Protein AF-A0A3M1CY62-F1 (afdb_monomer)

pLDDT: mean 92.87, std 6.86, range [53.69, 98.06]

Mean predicted aligned error: 10.41 Å

Structure (mmCIF, N/CA/C/O backbone):
data_AF-A0A3M1CY62-F1
#
_entry.id   AF-A0A3M1CY62-F1
#
loop_
_atom_site.group_PDB
_atom_site.id
_atom_site.type_symbol
_atom_site.label_atom_id
_atom_site.label_alt_id
_atom_site.label_comp_id
_atom_site.label_asym_id
_atom_site.label_entity_id
_atom_site.label_seq_id
_atom_site.pdbx_PDB_ins_code
_atom_site.Cartn_x
_atom_site.Cartn_y
_atom_site.Cartn_z
_atom_site.occupancy
_atom_site.B_iso_or_equiv
_atom_site.auth_seq_id
_atom_site.auth_comp_id
_atom_site.auth_asym_id
_atom_site.auth_at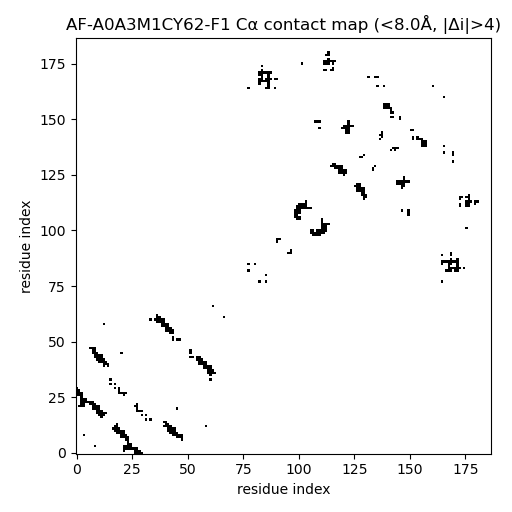om_id
_atom_site.pdbx_PDB_model_num
ATOM 1 N N . LEU A 1 1 ? -0.173 -2.022 -22.574 1.00 84.69 1 LEU A N 1
ATOM 2 C CA . LEU A 1 1 ? -1.225 -0.980 -22.605 1.00 84.69 1 LEU A CA 1
ATOM 3 C C . LEU A 1 1 ? -0.995 -0.059 -21.418 1.00 84.69 1 LEU A C 1
ATOM 5 O O . LEU A 1 1 ? -0.864 -0.569 -20.313 1.00 84.69 1 LEU A O 1
ATOM 9 N N . MET A 1 2 ? -0.883 1.246 -21.634 1.00 94.38 2 MET A N 1
ATOM 10 C CA . MET A 1 2 ? -0.577 2.235 -20.598 1.00 94.38 2 MET A CA 1
ATOM 11 C C . MET A 1 2 ? -1.533 3.426 -20.723 1.00 94.38 2 MET A C 1
ATOM 13 O O . MET A 1 2 ? -1.947 3.773 -21.825 1.00 94.38 2 MET A O 1
ATOM 17 N N . SER A 1 3 ? -1.895 4.026 -19.591 1.00 94.00 3 SER A N 1
ATOM 18 C CA . SER A 1 3 ? -2.668 5.272 -19.485 1.00 94.00 3 SER A CA 1
ATOM 19 C C . SER A 1 3 ? -2.276 5.957 -18.183 1.00 94.00 3 SER A C 1
ATOM 21 O O . SER A 1 3 ? -1.963 5.278 -17.203 1.00 94.00 3 SER A O 1
ATOM 23 N N . SER A 1 4 ? -2.330 7.285 -18.159 1.00 93.31 4 SER A N 1
ATOM 24 C CA . SER A 1 4 ? -2.163 8.048 -16.923 1.00 93.31 4 SER A CA 1
ATOM 25 C C . SER A 1 4 ? -3.513 8.293 -16.246 1.00 93.31 4 SER A C 1
ATOM 27 O O . SER A 1 4 ? -4.546 8.344 -16.919 1.00 93.31 4 SER A O 1
ATOM 29 N N . LYS A 1 5 ? -3.503 8.426 -14.916 1.00 92.50 5 LYS A N 1
ATOM 30 C CA . LYS A 1 5 ? -4.670 8.809 -14.104 1.00 92.50 5 LYS A CA 1
ATOM 31 C C . LYS A 1 5 ? -4.694 10.299 -13.756 1.00 92.50 5 LYS A C 1
ATOM 33 O O . LYS A 1 5 ? -5.716 10.771 -13.271 1.00 92.50 5 LYS A O 1
ATOM 38 N N . ASP A 1 6 ? -3.592 11.014 -13.968 1.00 93.56 6 ASP A N 1
ATOM 39 C CA . ASP A 1 6 ? -3.413 12.399 -13.533 1.00 93.56 6 ASP A CA 1
ATOM 40 C C . ASP A 1 6 ? -2.855 13.294 -14.655 1.00 93.56 6 ASP A C 1
ATOM 42 O O . ASP A 1 6 ? -3.624 13.885 -15.411 1.00 93.56 6 ASP A O 1
ATOM 46 N N . VAL A 1 7 ? -1.533 13.390 -14.783 1.00 96.50 7 VAL A N 1
ATOM 47 C CA . VAL A 1 7 ? -0.798 14.227 -15.740 1.00 96.50 7 VAL A CA 1
ATOM 48 C C . VAL A 1 7 ? -0.060 13.361 -16.757 1.00 96.50 7 VAL A C 1
ATOM 50 O O . VAL A 1 7 ? -0.134 12.135 -16.720 1.00 96.50 7 VAL A O 1
ATOM 53 N N . ILE A 1 8 ? 0.634 13.973 -17.710 1.00 97.25 8 ILE A N 1
ATOM 54 C CA . ILE A 1 8 ? 1.440 13.219 -18.672 1.00 97.25 8 ILE A CA 1
ATOM 55 C C . ILE A 1 8 ? 2.683 12.670 -17.956 1.00 97.25 8 ILE A C 1
ATOM 57 O O . ILE A 1 8 ? 3.360 13.390 -17.225 1.00 97.25 8 ILE A O 1
ATOM 61 N N . HIS A 1 9 ? 2.967 11.389 -18.182 1.00 98.00 9 HIS A N 1
ATOM 62 C CA . HIS A 1 9 ? 4.213 10.724 -17.795 1.00 98.00 9 HIS A CA 1
ATOM 63 C C . HIS A 1 9 ? 4.883 10.150 -19.041 1.00 98.00 9 HIS A C 1
ATOM 65 O O . HIS A 1 9 ? 4.309 10.168 -20.128 1.00 98.00 9 HIS A O 1
ATOM 71 N N . SER A 1 10 ? 6.072 9.572 -18.894 1.00 97.25 10 SER A N 1
ATOM 72 C CA . SER A 1 10 ? 6.692 8.819 -19.985 1.00 97.25 10 SER A CA 1
ATOM 73 C C . SER A 1 10 ? 7.397 7.576 -19.472 1.00 97.25 10 SER A C 1
ATOM 75 O O . SER A 1 10 ? 8.243 7.674 -18.589 1.00 97.25 10 SER A O 1
ATOM 77 N N . PHE A 1 11 ? 7.039 6.414 -20.016 1.00 97.19 11 PHE A N 1
ATOM 78 C CA . PHE A 1 11 ? 7.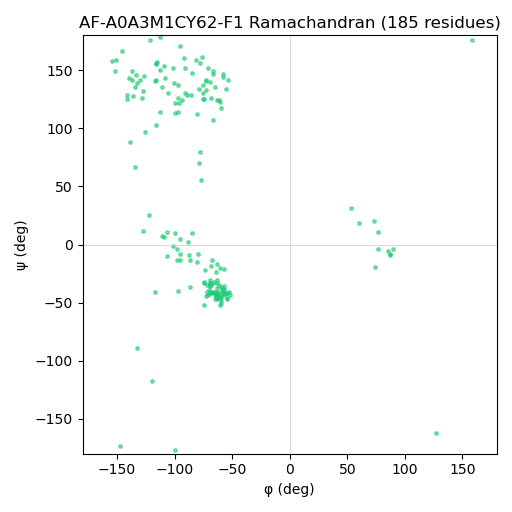652 5.132 -19.693 1.00 97.19 11 PHE A CA 1
ATOM 79 C C . PHE A 1 11 ? 8.954 5.007 -20.479 1.00 97.19 11 PHE A C 1
ATOM 81 O O . PHE A 1 11 ? 8.917 4.891 -21.705 1.00 97.19 11 PHE A O 1
ATOM 88 N N . TYR A 1 12 ? 10.098 5.026 -19.794 1.00 98.06 12 TYR A N 1
ATOM 89 C CA . TYR A 1 12 ? 11.406 4.925 -20.438 1.00 98.06 12 TYR A CA 1
ATOM 90 C C . TYR A 1 12 ? 12.278 3.843 -19.809 1.00 98.06 12 TYR A C 1
ATOM 92 O O . TYR A 1 12 ? 12.537 3.868 -18.605 1.00 98.06 12 TYR A O 1
ATOM 100 N N . VAL A 1 13 ? 12.784 2.930 -20.640 1.00 97.81 13 VAL A N 1
ATOM 101 C CA . VAL A 1 13 ? 13.765 1.912 -20.239 1.00 97.81 13 VAL A CA 1
ATOM 102 C C . VAL A 1 13 ? 14.977 2.010 -21.173 1.00 97.81 13 VAL A C 1
ATOM 104 O O . VAL A 1 13 ? 14.951 1.443 -22.271 1.00 97.81 13 VAL A O 1
ATOM 107 N N . PRO A 1 14 ? 16.055 2.722 -20.776 1.00 97.00 14 PRO A N 1
ATOM 108 C CA . PRO A 1 14 ? 17.184 3.026 -21.660 1.00 97.00 14 PRO A CA 1
ATOM 109 C C . PRO A 1 14 ? 17.824 1.784 -22.282 1.00 97.00 14 PRO A C 1
ATOM 111 O O . PRO A 1 14 ? 18.133 1.767 -23.472 1.00 97.00 14 PRO A O 1
ATOM 114 N N . ASN A 1 15 ? 17.981 0.721 -21.488 1.00 96.88 15 ASN A N 1
ATOM 115 C CA . ASN A 1 15 ? 18.611 -0.527 -21.919 1.00 96.88 15 ASN A CA 1
ATOM 116 C C . ASN A 1 15 ? 17.833 -1.245 -23.029 1.00 96.88 15 ASN A C 1
ATOM 118 O O . ASN A 1 15 ? 18.435 -1.996 -23.791 1.00 96.88 15 ASN A O 1
ATOM 122 N N . PHE A 1 16 ? 16.528 -0.995 -23.146 1.00 96.75 16 PHE A N 1
ATOM 123 C CA . PHE A 1 16 ? 15.691 -1.537 -24.219 1.00 96.75 16 PHE A CA 1
ATOM 124 C C . PHE A 1 16 ? 15.421 -0.515 -25.326 1.00 96.75 16 PHE A C 1
ATOM 126 O O . PHE A 1 16 ? 14.774 -0.852 -26.310 1.00 96.75 16 PHE A O 1
ATOM 133 N N . ARG A 1 17 ? 15.934 0.719 -25.188 1.00 95.44 17 ARG A N 1
ATOM 134 C CA . ARG A 1 17 ? 15.738 1.835 -26.129 1.00 95.44 17 ARG A CA 1
ATOM 135 C C . ARG A 1 17 ? 14.266 2.125 -26.433 1.00 95.44 17 ARG A C 1
ATOM 137 O O . ARG A 1 17 ? 13.936 2.591 -27.518 1.00 95.44 17 ARG A O 1
ATOM 144 N N . ILE A 1 18 ? 13.401 1.880 -25.455 1.00 96.19 18 ILE A N 1
ATOM 145 C CA . ILE A 1 18 ? 11.970 2.160 -25.549 1.00 96.19 18 ILE A CA 1
ATOM 146 C C . ILE A 1 18 ? 11.626 3.378 -24.713 1.00 96.19 18 ILE A C 1
ATOM 148 O O . ILE A 1 18 ? 11.994 3.444 -23.539 1.00 96.19 18 ILE A O 1
ATOM 152 N N . LYS A 1 19 ? 10.900 4.313 -25.324 1.00 96.75 19 LYS A N 1
ATOM 153 C CA . LYS A 1 19 ? 10.264 5.453 -24.669 1.00 96.75 19 LYS A CA 1
ATOM 154 C C . LYS A 1 19 ? 8.858 5.598 -25.237 1.00 96.75 19 LYS A C 1
ATOM 156 O O . LYS A 1 19 ? 8.716 5.706 -26.449 1.00 96.75 19 LYS A O 1
ATOM 161 N N . MET A 1 20 ? 7.853 5.655 -24.373 1.00 97.62 20 MET A N 1
ATOM 162 C CA . MET A 1 20 ? 6.476 5.915 -24.782 1.00 97.62 20 MET A CA 1
ATOM 163 C C . MET A 1 20 ? 5.788 6.814 -23.766 1.00 97.62 20 MET A C 1
ATOM 165 O O . MET A 1 20 ? 5.774 6.516 -22.569 1.00 97.62 20 MET A O 1
ATOM 169 N N . ASP A 1 21 ? 5.185 7.894 -24.248 1.00 97.62 21 ASP A N 1
ATOM 170 C CA . ASP A 1 21 ? 4.455 8.812 -23.386 1.00 97.62 21 ASP A CA 1
ATOM 171 C C . ASP A 1 21 ? 3.139 8.172 -22.928 1.00 97.62 21 ASP A C 1
ATOM 173 O O . ASP A 1 21 ? 2.460 7.439 -23.656 1.00 97.62 21 ASP A O 1
ATOM 177 N N . VAL A 1 22 ? 2.793 8.418 -21.671 1.00 97.06 22 VAL A N 1
ATOM 178 C CA . VAL A 1 22 ? 1.640 7.845 -20.984 1.00 97.06 22 VAL A CA 1
ATOM 179 C C . VAL A 1 22 ? 0.705 8.997 -20.652 1.00 97.06 22 VAL A C 1
ATOM 181 O O . VAL A 1 22 ? 0.955 9.785 -19.740 1.00 97.06 22 VAL A O 1
ATOM 184 N N . LEU A 1 23 ? -0.360 9.125 -21.443 1.00 95.50 23 LEU A N 1
ATOM 185 C CA . LEU A 1 23 ? -1.244 10.287 -21.421 1.00 95.50 23 LEU A CA 1
ATOM 186 C C . LEU A 1 23 ? -2.542 9.999 -20.647 1.00 95.50 23 LEU A C 1
ATOM 188 O O . LEU A 1 23 ? -3.000 8.853 -20.622 1.00 95.50 23 LEU A O 1
ATOM 192 N N . PRO A 1 24 ? -3.178 11.021 -20.052 1.00 95.06 24 PRO A N 1
ATOM 193 C CA . PRO A 1 24 ? -4.543 10.905 -19.544 1.00 95.06 24 PRO A CA 1
ATOM 194 C C . PRO A 1 24 ? -5.565 10.704 -20.676 1.00 95.06 24 PRO A C 1
ATOM 196 O O . PRO A 1 24 ? -5.401 11.228 -21.780 1.00 95.06 24 PRO A O 1
ATOM 199 N N . ASN A 1 25 ? -6.658 9.989 -20.388 1.00 91.44 25 ASN A N 1
ATOM 200 C CA . ASN A 1 25 ? -7.820 9.807 -21.279 1.00 91.44 25 ASN A CA 1
ATOM 201 C C . ASN A 1 25 ? -7.533 9.148 -22.639 1.00 91.44 25 ASN A C 1
ATOM 203 O O . ASN A 1 25 ? -8.328 9.267 -23.572 1.00 91.44 25 ASN A O 1
ATOM 207 N N . ARG A 1 26 ? -6.403 8.455 -22.781 1.00 90.94 26 ARG A N 1
ATOM 208 C CA . ARG A 1 26 ? -6.099 7.636 -23.957 1.00 90.94 26 ARG A CA 1
ATOM 209 C C . ARG A 1 26 ? -5.121 6.536 -23.605 1.00 90.94 26 ARG A C 1
ATOM 211 O O . ARG A 1 26 ? -4.345 6.658 -22.663 1.00 90.94 26 ARG A O 1
ATOM 218 N N . TYR A 1 27 ? -5.131 5.494 -24.420 1.00 92.94 27 TYR A N 1
ATOM 219 C CA . TYR A 1 27 ? -4.195 4.397 -24.281 1.00 92.94 27 TYR A CA 1
ATOM 220 C C . TYR A 1 27 ? -3.008 4.558 -25.218 1.00 92.94 27 TYR A C 1
ATOM 222 O O . TYR A 1 27 ? -3.174 4.866 -26.398 1.00 92.94 27 TYR A O 1
ATOM 230 N N . THR A 1 28 ? -1.822 4.280 -24.692 1.00 93.38 28 THR A N 1
ATOM 231 C CA . THR A 1 28 ? -0.612 4.057 -25.480 1.00 93.38 28 THR A CA 1
ATOM 232 C C . THR A 1 28 ? -0.120 2.626 -25.293 1.00 93.38 28 THR A C 1
ATOM 234 O O . THR A 1 28 ? -0.430 1.932 -24.315 1.00 93.38 28 THR A O 1
ATOM 237 N N . THR A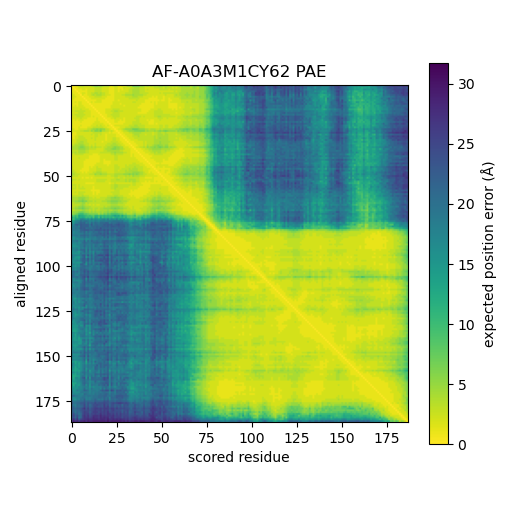 1 29 ? 0.611 2.132 -26.282 1.00 93.56 29 THR A N 1
ATOM 238 C CA . THR A 1 29 ? 1.177 0.784 -26.288 1.00 93.56 29 THR A CA 1
ATOM 239 C C . THR A 1 29 ? 2.597 0.859 -26.795 1.00 93.56 29 THR A C 1
ATOM 241 O O . THR A 1 29 ? 2.869 1.590 -27.738 1.00 93.56 29 THR A O 1
ATOM 244 N N . GLU A 1 30 ? 3.465 0.062 -26.194 1.00 93.81 30 GLU A N 1
ATOM 245 C CA . GLU A 1 30 ? 4.844 -0.122 -26.620 1.00 93.81 30 GLU A CA 1
ATOM 246 C C . GLU A 1 30 ? 5.147 -1.617 -26.544 1.00 93.81 30 GLU A C 1
ATOM 248 O O . GLU A 1 30 ? 4.558 -2.321 -25.711 1.00 93.81 30 GLU A O 1
ATOM 253 N N . TRP A 1 31 ? 6.031 -2.104 -27.410 1.00 93.12 31 TRP A N 1
ATOM 254 C CA . TRP A 1 31 ? 6.435 -3.505 -27.422 1.00 93.12 31 TRP A CA 1
ATOM 255 C C . TRP A 1 31 ? 7.952 -3.619 -27.504 1.00 93.12 31 TRP A C 1
ATOM 257 O O . TRP A 1 31 ? 8.611 -2.910 -28.255 1.00 93.12 31 TRP A O 1
ATOM 267 N N . PHE A 1 32 ? 8.505 -4.556 -26.742 1.00 94.06 32 PHE A N 1
ATOM 268 C CA . PHE A 1 32 ? 9.913 -4.909 -26.806 1.00 94.06 32 PHE A CA 1
ATOM 269 C C . PHE A 1 32 ? 10.109 -6.367 -26.414 1.00 94.06 32 PHE A C 1
ATOM 271 O O . PHE A 1 32 ? 9.292 -6.954 -25.703 1.00 94.06 32 PHE A O 1
ATOM 278 N N . GLN A 1 33 ? 11.240 -6.925 -26.834 1.00 94.25 33 GLN A N 1
ATOM 279 C CA . GLN A 1 33 ? 11.709 -8.229 -26.393 1.00 94.25 33 GLN A CA 1
ATOM 280 C C . GLN A 1 33 ? 12.977 -8.046 -25.560 1.00 94.25 33 GLN A C 1
ATOM 282 O O . GLN A 1 33 ? 14.013 -7.621 -26.071 1.00 94.25 33 GLN A O 1
ATOM 287 N N . ALA A 1 34 ? 12.899 -8.373 -24.272 1.00 94.94 34 ALA A N 1
ATOM 288 C CA . ALA A 1 34 ? 14.081 -8.445 -23.428 1.00 94.94 34 ALA A CA 1
ATOM 289 C C . ALA A 1 34 ? 14.873 -9.716 -23.760 1.00 94.94 34 ALA A C 1
ATOM 291 O O . ALA A 1 34 ? 14.325 -10.815 -23.744 1.00 94.94 34 ALA A O 1
ATOM 292 N N . THR A 1 35 ? 16.157 -9.563 -24.077 1.00 93.56 35 THR A N 1
ATOM 293 C CA . THR A 1 35 ? 17.023 -10.668 -24.527 1.00 93.56 35 THR A CA 1
ATOM 294 C C . THR A 1 35 ? 18.030 -11.126 -23.478 1.00 93.56 35 THR A C 1
ATOM 296 O O . THR A 1 35 ? 18.692 -12.137 -23.679 1.00 93.56 35 THR A O 1
ATOM 299 N N . HIS A 1 36 ? 18.165 -10.389 -22.376 1.00 96.19 36 HIS A N 1
ATOM 300 C CA . HIS A 1 36 ? 19.134 -10.667 -21.322 1.00 96.19 36 HIS A CA 1
ATOM 301 C C . HIS A 1 36 ? 18.452 -10.556 -19.957 1.00 96.19 36 HIS A C 1
ATOM 303 O O . HIS A 1 36 ? 17.682 -9.625 -19.715 1.00 96.19 36 HIS A O 1
ATOM 309 N N . VAL A 1 37 ? 18.735 -11.516 -19.077 1.00 97.44 37 VAL A N 1
ATOM 310 C CA . VAL A 1 37 ? 18.278 -11.520 -17.682 1.00 97.44 37 VAL A CA 1
ATOM 311 C C . VAL A 1 37 ? 18.987 -10.417 -16.900 1.00 97.44 37 VAL A C 1
ATOM 313 O O . VAL A 1 37 ? 20.189 -10.200 -17.061 1.00 97.44 37 VAL A O 1
ATOM 316 N N . GLY A 1 38 ? 18.247 -9.729 -16.029 1.00 96.56 38 GLY A N 1
ATOM 317 C CA . GLY A 1 38 ? 18.803 -8.668 -15.197 1.00 96.56 38 GLY A CA 1
ATOM 318 C C . GLY A 1 38 ? 17.773 -7.671 -14.675 1.00 96.56 38 GLY A C 1
ATOM 319 O O . GLY A 1 38 ? 16.592 -7.715 -15.018 1.00 96.56 38 GLY A O 1
ATOM 320 N N . ASP A 1 39 ? 18.256 -6.747 -13.846 1.00 97.19 39 ASP A N 1
ATOM 321 C CA . ASP A 1 39 ? 17.497 -5.601 -13.349 1.00 97.19 39 ASP A CA 1
ATOM 322 C C . ASP A 1 39 ? 17.856 -4.353 -14.158 1.00 97.19 39 ASP A C 1
ATOM 324 O O . ASP A 1 39 ? 19.007 -3.914 -14.167 1.00 97.19 39 ASP A O 1
ATOM 328 N N . TYR A 1 40 ? 16.857 -3.743 -14.784 1.00 97.44 40 TYR A N 1
ATOM 329 C CA . TYR A 1 40 ? 17.011 -2.556 -15.617 1.00 97.44 40 TYR A CA 1
ATOM 330 C C . TYR A 1 40 ? 16.245 -1.387 -15.022 1.00 97.44 40 TYR A C 1
ATOM 332 O O . TYR A 1 40 ? 15.138 -1.559 -14.518 1.00 97.44 40 TYR A O 1
ATOM 340 N N . ASN A 1 41 ? 16.815 -0.188 -15.087 1.00 97.38 41 ASN A N 1
ATOM 341 C CA . ASN A 1 41 ? 16.145 0.997 -14.566 1.00 97.38 41 ASN A CA 1
ATOM 342 C C . ASN A 1 41 ? 15.024 1.452 -15.505 1.00 97.38 41 ASN A C 1
ATOM 344 O O . ASN A 1 41 ? 15.198 1.509 -16.723 1.00 97.38 41 ASN A O 1
ATOM 348 N N . LEU A 1 42 ? 13.899 1.815 -14.903 1.00 97.38 42 LEU A N 1
ATOM 349 C CA . LEU A 1 42 ? 12.772 2.481 -15.535 1.00 97.38 42 LEU A CA 1
ATOM 350 C C . LEU A 1 42 ? 12.705 3.906 -14.998 1.00 97.38 42 LEU A C 1
ATOM 352 O O . LEU A 1 42 ? 12.809 4.118 -13.790 1.00 97.38 42 LEU A O 1
ATOM 356 N N . PHE A 1 43 ? 12.499 4.872 -15.884 1.00 97.75 43 PHE A N 1
ATOM 357 C CA . PHE A 1 43 ? 12.419 6.284 -15.528 1.00 97.75 43 PHE A CA 1
ATOM 358 C C . PHE A 1 43 ? 11.138 6.911 -16.061 1.00 97.75 43 PHE A C 1
ATOM 360 O O . PHE A 1 43 ? 10.717 6.600 -17.178 1.00 97.75 43 PHE A O 1
ATOM 367 N N . CYS A 1 44 ? 10.577 7.850 -15.298 1.00 97.62 44 CYS A N 1
ATOM 368 C CA . CYS A 1 44 ? 9.704 8.868 -15.859 1.00 97.62 44 CYS A CA 1
ATOM 369 C C . CYS A 1 44 ? 10.550 9.911 -16.604 1.00 97.62 44 CYS A C 1
ATOM 371 O O . CYS A 1 44 ? 11.474 10.479 -16.028 1.00 97.62 44 CYS A O 1
ATOM 373 N N . THR A 1 45 ? 10.256 10.168 -17.883 1.00 97.31 45 THR A N 1
ATOM 374 C CA . THR A 1 45 ? 10.986 11.172 -18.697 1.00 97.31 45 THR A CA 1
ATOM 375 C C . THR A 1 45 ? 10.099 12.271 -19.273 1.00 97.31 45 THR A C 1
ATOM 377 O O . THR A 1 45 ? 10.432 12.867 -20.297 1.00 97.31 45 THR A O 1
ATOM 380 N N . GLU A 1 46 ? 8.973 12.519 -18.613 1.00 97.75 46 GLU A N 1
ATOM 381 C CA . GLU A 1 46 ? 8.105 13.671 -18.843 1.00 97.75 46 GLU A CA 1
ATOM 382 C C . GLU A 1 46 ? 7.864 14.363 -17.503 1.00 97.75 46 GLU A C 1
ATOM 384 O O . GLU A 1 46 ? 7.571 13.681 -16.518 1.00 97.75 46 GLU A O 1
ATOM 389 N N . TYR A 1 47 ? 8.019 15.687 -17.442 1.00 96.81 47 TYR A N 1
ATOM 390 C CA . TYR A 1 47 ? 7.943 16.401 -16.169 1.00 96.81 47 TYR A CA 1
ATOM 391 C C . TYR A 1 47 ? 6.523 16.325 -15.596 1.00 96.81 47 TYR A C 1
ATOM 393 O O . TYR A 1 47 ? 5.606 16.999 -16.058 1.00 96.81 47 TYR A O 1
ATOM 401 N N . CYS A 1 48 ? 6.359 15.519 -14.546 1.00 96.12 48 CYS A N 1
ATOM 402 C CA . CYS A 1 48 ? 5.056 15.189 -13.967 1.00 96.12 48 CYS A CA 1
ATOM 403 C C . CYS A 1 48 ? 4.794 15.829 -12.591 1.00 96.12 48 CYS A C 1
ATOM 405 O O . CYS A 1 48 ? 3.788 15.539 -11.946 1.00 96.12 48 CYS A O 1
ATOM 407 N N . GLY A 1 49 ? 5.687 16.710 -12.126 1.00 95.75 49 GLY A N 1
ATOM 408 C CA . GLY A 1 49 ? 5.540 17.456 -10.873 1.00 95.75 49 GLY A CA 1
ATOM 409 C C . GLY A 1 49 ? 6.735 17.325 -9.927 1.00 95.75 49 GLY A C 1
ATOM 410 O O . GLY A 1 49 ? 7.836 16.951 -10.323 1.00 95.75 49 GLY A O 1
ATOM 411 N N . LYS A 1 50 ? 6.528 17.654 -8.643 1.00 94.62 50 LYS A N 1
ATOM 412 C CA . LYS A 1 50 ? 7.608 17.765 -7.640 1.00 94.62 50 LYS A CA 1
ATOM 413 C C . LYS A 1 50 ? 8.411 16.470 -7.451 1.00 94.62 50 LYS A C 1
ATOM 415 O O . LYS A 1 50 ? 9.621 16.541 -7.287 1.00 94.62 50 LYS A O 1
ATOM 420 N N . GLY A 1 51 ? 7.751 15.312 -7.488 1.00 95.12 51 GLY A N 1
ATOM 421 C CA . GLY A 1 51 ? 8.391 13.998 -7.342 1.00 95.12 51 GLY A CA 1
ATOM 422 C C . GLY A 1 51 ? 8.958 13.423 -8.643 1.00 95.12 51 GLY A C 1
ATOM 423 O O . GLY A 1 51 ? 9.309 12.249 -8.673 1.00 95.12 51 GLY A O 1
ATOM 424 N N . HIS A 1 52 ? 9.024 14.204 -9.728 1.00 96.81 52 HIS A N 1
ATOM 425 C CA . HIS A 1 52 ? 9.370 13.698 -11.059 1.00 96.81 52 HIS A CA 1
ATOM 426 C C . HIS A 1 52 ? 10.701 12.925 -11.095 1.00 96.81 52 HIS A C 1
ATOM 428 O O . HIS A 1 52 ? 10.748 11.814 -11.614 1.00 96.81 52 HIS A O 1
ATOM 434 N N . SER A 1 53 ? 11.763 13.460 -10.487 1.00 96.00 53 SER A N 1
ATOM 435 C CA . SER A 1 53 ? 13.084 12.809 -10.449 1.00 96.00 53 SER A CA 1
ATOM 436 C C . SER A 1 53 ? 13.132 11.540 -9.595 1.00 96.00 53 SER A C 1
ATOM 438 O O . SER A 1 53 ? 14.050 10.737 -9.732 1.00 96.00 53 SER A O 1
ATOM 440 N N . GLU A 1 54 ? 12.162 11.367 -8.701 1.00 95.50 54 GLU A N 1
ATOM 441 C CA . GLU A 1 54 ? 12.037 10.206 -7.816 1.00 95.50 54 GLU A CA 1
ATOM 442 C C . GLU A 1 54 ? 11.093 9.148 -8.401 1.00 95.50 54 GLU A C 1
ATOM 444 O O . GLU A 1 54 ? 11.006 8.037 -7.880 1.00 95.50 54 GLU A O 1
ATOM 449 N N . MET A 1 55 ? 10.400 9.462 -9.501 1.00 96.56 55 MET A N 1
ATOM 450 C CA . MET A 1 55 ? 9.492 8.552 -10.187 1.00 96.56 55 MET A CA 1
ATOM 451 C C . MET A 1 55 ? 10.275 7.556 -11.052 1.00 96.56 55 MET A C 1
ATOM 453 O O . MET A 1 55 ? 10.286 7.602 -12.285 1.00 96.56 55 MET A O 1
ATOM 457 N N . ILE A 1 56 ? 10.959 6.652 -10.360 1.00 96.50 56 ILE A N 1
ATOM 458 C CA . ILE A 1 56 ? 11.806 5.604 -10.918 1.00 96.50 56 ILE A CA 1
ATOM 459 C C . ILE A 1 56 ? 11.241 4.224 -10.583 1.00 96.50 56 ILE A C 1
ATOM 461 O O . ILE A 1 56 ? 10.525 4.032 -9.603 1.00 96.50 56 ILE A O 1
ATOM 465 N N . GLY A 1 57 ? 11.585 3.238 -11.398 1.00 93.81 57 GLY A N 1
ATOM 466 C CA . GLY A 1 57 ? 11.212 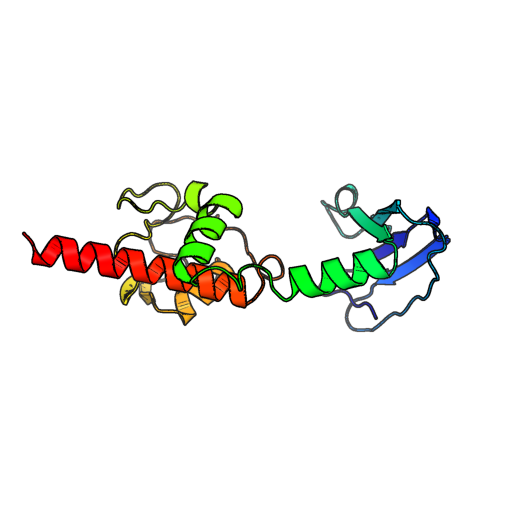1.847 -11.194 1.00 93.81 57 GLY A CA 1
ATOM 467 C C . GLY A 1 57 ? 12.283 0.901 -11.716 1.00 93.81 57 GLY A C 1
ATOM 468 O O . GLY A 1 57 ? 13.360 1.318 -12.147 1.00 93.81 57 GLY A O 1
ATOM 469 N N . LYS A 1 58 ? 11.971 -0.394 -11.706 1.00 94.62 58 LYS A N 1
ATOM 470 C CA . LYS A 1 58 ? 12.814 -1.418 -12.320 1.00 94.62 58 LYS A CA 1
ATOM 471 C C . LYS A 1 58 ? 12.001 -2.324 -13.227 1.00 94.62 58 LYS A C 1
ATOM 473 O O . LYS A 1 58 ? 10.895 -2.721 -12.874 1.00 94.62 58 LYS A O 1
ATOM 478 N N . VAL A 1 59 ? 12.593 -2.704 -14.352 1.00 95.19 59 VAL A N 1
ATOM 479 C CA . VAL A 1 59 ? 12.177 -3.870 -15.127 1.00 95.19 59 VAL A CA 1
ATOM 480 C C . VAL A 1 59 ? 13.118 -5.010 -14.776 1.00 95.19 59 VAL A C 1
ATOM 482 O O . VAL A 1 59 ? 14.310 -4.944 -15.067 1.00 95.19 59 VAL A O 1
ATOM 485 N N . ARG A 1 60 ? 12.585 -6.044 -14.128 1.00 95.75 60 ARG A N 1
ATOM 486 C CA . ARG A 1 60 ? 13.321 -7.269 -13.821 1.00 95.75 60 ARG A CA 1
ATOM 487 C C . ARG A 1 60 ? 13.003 -8.314 -14.878 1.00 95.75 60 ARG A C 1
ATOM 489 O O . ARG A 1 60 ? 11.868 -8.772 -14.970 1.00 95.75 60 ARG A O 1
ATOM 496 N N . VAL A 1 61 ? 14.007 -8.676 -15.662 1.00 96.88 61 VAL A N 1
ATOM 497 C CA . VAL A 1 61 ? 13.927 -9.749 -16.653 1.00 96.88 61 VAL A CA 1
ATOM 498 C C . VAL A 1 61 ? 14.417 -11.020 -15.985 1.00 96.88 61 VAL A C 1
ATOM 500 O O . VAL A 1 61 ? 15.520 -11.044 -15.442 1.00 96.88 61 VAL A O 1
ATOM 503 N N . LEU A 1 62 ? 13.582 -12.051 -16.000 1.00 94.75 62 LEU A N 1
ATOM 504 C CA . LEU A 1 62 ? 13.856 -13.355 -15.409 1.00 94.75 62 LEU A CA 1
ATOM 505 C C . LEU A 1 62 ? 13.926 -14.412 -16.506 1.00 94.75 62 LEU A C 1
ATOM 507 O O . LEU A 1 62 ? 13.320 -14.247 -17.565 1.00 94.75 62 LEU A O 1
ATOM 511 N N . GLU A 1 63 ? 14.607 -15.516 -16.211 1.00 96.38 63 GLU A N 1
ATOM 512 C CA . GLU A 1 63 ? 14.429 -16.742 -16.989 1.00 96.38 63 GLU A CA 1
ATOM 513 C C . GLU A 1 63 ? 12.952 -17.180 -16.950 1.00 96.38 63 GLU A C 1
ATOM 515 O O . GLU A 1 63 ? 12.299 -16.990 -15.914 1.00 96.38 63 GLU A O 1
ATOM 520 N N . PRO A 1 64 ? 12.410 -17.786 -18.026 1.00 92.88 64 PRO A N 1
ATOM 521 C CA . PRO A 1 64 ? 10.994 -18.156 -18.104 1.00 92.88 64 PRO A CA 1
ATOM 522 C C . PRO A 1 64 ? 10.503 -19.000 -16.921 1.00 92.88 64 PRO A C 1
ATOM 524 O O . PRO A 1 64 ? 9.428 -18.745 -16.382 1.00 92.88 64 PRO A O 1
ATOM 527 N N . GLU A 1 65 ? 11.313 -19.960 -16.474 1.00 94.31 65 GLU A N 1
ATOM 528 C CA . GLU A 1 65 ? 11.010 -20.845 -15.341 1.00 94.31 65 GLU A CA 1
ATOM 529 C C . GLU A 1 65 ? 10.911 -20.068 -14.021 1.00 94.31 65 GLU A C 1
ATOM 531 O O . GLU A 1 65 ? 9.980 -20.256 -13.237 1.00 94.31 65 GLU A O 1
ATOM 536 N N . HIS A 1 66 ? 11.834 -19.129 -13.794 1.00 92.25 66 HIS A N 1
ATOM 537 C CA . HIS A 1 66 ? 11.814 -18.263 -12.618 1.00 92.25 66 HIS A CA 1
ATOM 538 C C . HIS A 1 66 ? 10.659 -17.263 -12.661 1.00 92.25 66 HIS A C 1
ATOM 540 O O . HIS A 1 66 ? 10.082 -16.957 -11.618 1.00 92.25 66 HIS A O 1
ATOM 546 N N . TYR A 1 67 ? 10.301 -16.757 -13.844 1.00 90.94 67 TYR A N 1
ATOM 547 C CA . TYR A 1 67 ? 9.124 -15.908 -14.002 1.00 90.94 67 TYR A CA 1
ATOM 548 C C . TYR A 1 67 ? 7.837 -16.674 -13.688 1.00 90.94 67 TYR A C 1
ATOM 550 O O . TYR A 1 67 ? 7.000 -16.158 -12.951 1.00 90.94 67 TYR A O 1
ATOM 558 N N . ALA A 1 68 ? 7.702 -17.911 -14.179 1.00 88.81 68 ALA A N 1
ATOM 559 C CA . ALA A 1 68 ? 6.564 -18.774 -13.869 1.00 88.81 68 ALA A CA 1
ATOM 560 C C . ALA A 1 68 ? 6.459 -19.043 -12.358 1.00 88.81 68 ALA A C 1
ATOM 562 O O . ALA A 1 68 ? 5.414 -18.800 -11.761 1.00 88.81 68 ALA A O 1
ATOM 563 N N . ALA A 1 69 ? 7.566 -19.413 -11.708 1.00 86.50 69 ALA A N 1
ATOM 564 C CA . ALA A 1 69 ? 7.589 -19.628 -10.260 1.00 86.50 69 ALA A CA 1
ATOM 565 C C . ALA A 1 69 ? 7.277 -18.343 -9.465 1.00 86.50 69 ALA A C 1
ATOM 567 O O . ALA A 1 69 ? 6.599 -18.369 -8.432 1.00 86.50 69 ALA A O 1
ATOM 568 N N . TRP A 1 70 ? 7.750 -17.186 -9.939 1.00 85.75 70 TRP A N 1
ATOM 569 C CA . TRP A 1 70 ? 7.409 -15.888 -9.358 1.00 85.75 70 TRP A CA 1
ATOM 570 C C . TRP A 1 70 ? 5.918 -15.567 -9.520 1.00 85.75 70 TRP A C 1
ATOM 572 O O . TRP A 1 70 ? 5.305 -15.062 -8.579 1.00 85.75 70 TRP A O 1
ATOM 582 N N . LEU A 1 71 ? 5.327 -15.877 -10.675 1.00 82.12 71 LEU A N 1
ATOM 583 C CA . LEU A 1 71 ? 3.906 -15.673 -10.940 1.00 82.12 71 LEU A CA 1
ATOM 584 C C . LEU A 1 71 ? 3.052 -16.528 -9.995 1.00 82.12 71 LEU A C 1
ATOM 586 O O . LEU A 1 71 ? 2.155 -15.997 -9.338 1.00 82.12 71 LEU A O 1
ATOM 590 N N . ASP A 1 72 ? 3.403 -17.806 -9.843 1.00 78.69 72 ASP A N 1
ATOM 591 C CA . ASP A 1 72 ? 2.711 -18.742 -8.954 1.00 78.69 72 ASP A CA 1
ATOM 592 C C . ASP A 1 72 ? 2.850 -18.337 -7.484 1.00 78.69 72 ASP A C 1
ATOM 5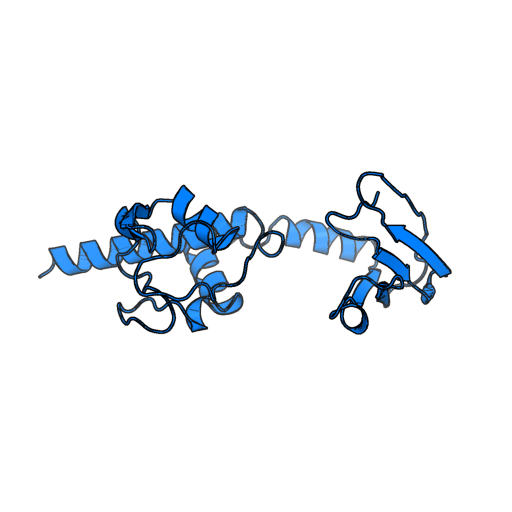94 O O . ASP A 1 72 ? 1.866 -18.270 -6.751 1.00 78.69 72 ASP A O 1
ATOM 598 N N . SER A 1 73 ? 4.058 -17.995 -7.034 1.00 72.12 73 SER A N 1
ATOM 599 C CA . SER A 1 73 ? 4.279 -17.557 -5.648 1.00 72.12 73 SER A CA 1
ATOM 600 C C . SER A 1 73 ? 3.595 -16.225 -5.328 1.00 72.12 73 SER A C 1
ATOM 602 O O . SER A 1 73 ? 3.117 -16.041 -4.211 1.00 72.12 73 SER A O 1
ATOM 604 N N . ASN A 1 74 ? 3.476 -15.305 -6.292 1.00 69.75 74 ASN A N 1
ATOM 605 C CA . ASN A 1 74 ? 2.725 -14.062 -6.102 1.00 69.75 74 ASN A CA 1
ATOM 606 C C . ASN A 1 74 ? 1.213 -14.258 -6.112 1.00 69.75 74 ASN A C 1
ATOM 608 O O . ASN A 1 74 ? 0.517 -13.502 -5.425 1.00 69.75 74 ASN A O 1
ATOM 612 N N . ALA A 1 75 ? 0.713 -15.226 -6.882 1.00 66.31 75 ALA A N 1
ATOM 613 C CA . ALA A 1 75 ? -0.685 -15.639 -6.847 1.00 66.31 75 ALA A CA 1
ATOM 614 C C . ALA A 1 75 ? -1.023 -16.363 -5.530 1.00 66.31 75 ALA A C 1
ATOM 616 O O . ALA A 1 75 ? -2.118 -16.202 -4.984 1.00 66.31 75 ALA A O 1
ATOM 617 N N . ASN A 1 76 ? -0.054 -17.100 -4.981 1.00 68.25 76 ASN A N 1
ATOM 618 C CA . ASN A 1 76 ? -0.214 -17.918 -3.781 1.00 68.25 76 ASN A CA 1
ATOM 619 C C . ASN A 1 76 ? 0.327 -17.265 -2.495 1.00 68.25 76 ASN A C 1
ATOM 621 O O . ASN A 1 76 ? 0.390 -17.904 -1.445 1.00 68.25 76 ASN A O 1
ATOM 625 N N . GLU A 1 77 ? 0.692 -15.983 -2.535 1.00 70.50 77 GLU A N 1
ATOM 626 C CA . GLU A 1 77 ? 1.268 -15.281 -1.389 1.00 70.50 77 GLU A CA 1
ATOM 627 C C . GLU A 1 77 ? 0.294 -15.279 -0.194 1.00 70.50 77 GLU A C 1
ATOM 629 O O . GLU A 1 77 ? -0.810 -14.732 -0.259 1.00 70.50 77 GLU A O 1
ATOM 634 N N . GLY A 1 78 ? 0.701 -15.912 0.912 1.00 67.69 78 GLY A N 1
ATOM 635 C CA . GLY A 1 78 ? -0.139 -16.051 2.105 1.00 67.69 78 GLY A CA 1
ATOM 636 C C . GLY A 1 78 ? -1.289 -17.053 1.958 1.00 67.69 78 GLY A C 1
ATOM 637 O O . GLY A 1 78 ? -2.268 -16.954 2.701 1.00 67.69 78 GLY A O 1
ATOM 638 N N . GLN A 1 79 ? -1.214 -17.989 1.001 1.00 74.31 79 GLN A N 1
ATOM 639 C CA . GLN A 1 79 ? -2.150 -19.116 0.897 1.00 74.31 79 GLN A CA 1
ATOM 640 C C . GLN A 1 79 ? -1.917 -20.208 1.939 1.00 74.31 79 GLN A C 1
ATOM 642 O O . GLN A 1 79 ? -2.888 -20.754 2.452 1.00 74.31 79 GLN A O 1
ATOM 647 N N . ASP A 1 80 ? -0.665 -20.428 2.334 1.00 82.81 80 ASP A N 1
ATOM 648 C CA . ASP A 1 80 ? -0.296 -21.488 3.283 1.00 82.81 80 ASP A CA 1
ATOM 649 C C . ASP A 1 80 ? -0.564 -21.127 4.753 1.00 82.81 80 ASP A C 1
ATOM 651 O O . ASP A 1 80 ? -0.422 -21.964 5.642 1.00 82.81 80 ASP A O 1
ATOM 655 N N . LEU A 1 81 ? -0.926 -19.870 5.029 1.00 84.94 81 LEU A N 1
ATOM 656 C CA . LEU A 1 81 ? -1.197 -19.380 6.377 1.00 84.94 81 LEU A CA 1
ATOM 657 C C . LEU A 1 81 ? -2.695 -19.136 6.576 1.00 84.94 81 LEU A C 1
ATOM 659 O O . LEU A 1 81 ? -3.354 -18.597 5.678 1.00 84.94 81 LEU A O 1
ATOM 663 N N . PRO A 1 82 ? -3.234 -19.422 7.776 1.00 91.88 82 PRO A N 1
ATOM 664 C CA . PRO A 1 82 ? -4.558 -18.953 8.154 1.00 91.88 82 PRO A CA 1
ATOM 665 C C . PRO A 1 82 ? -4.667 -17.426 7.974 1.00 91.88 82 PRO A C 1
ATOM 667 O O . PRO A 1 82 ? -3.717 -16.709 8.311 1.00 91.88 82 PRO A O 1
ATOM 670 N N . PRO A 1 83 ? -5.810 -16.888 7.501 1.00 92.25 83 PRO A N 1
ATOM 671 C CA . PRO A 1 83 ? -5.943 -15.465 7.177 1.00 92.25 83 PRO A CA 1
ATOM 672 C C . PRO A 1 83 ? -5.521 -14.511 8.302 1.00 92.25 83 PRO A C 1
ATOM 674 O O . PRO A 1 83 ? -4.791 -13.558 8.047 1.00 92.25 83 PRO A O 1
ATOM 677 N N . ALA A 1 84 ? -5.901 -14.790 9.552 1.00 94.25 84 ALA A N 1
ATOM 678 C CA . ALA A 1 84 ? -5.534 -13.950 10.693 1.00 94.25 84 ALA A CA 1
ATOM 679 C C . ALA A 1 84 ? -4.025 -13.980 11.008 1.00 94.25 84 ALA A C 1
ATOM 681 O O . ALA A 1 84 ? -3.444 -12.967 11.395 1.00 94.25 84 ALA A O 1
ATOM 682 N N . GLU A 1 85 ? -3.355 -15.116 10.806 1.00 94.56 85 GLU A N 1
ATOM 683 C CA . GLU A 1 85 ? -1.905 -15.210 10.982 1.00 94.56 85 GLU A CA 1
ATOM 684 C C . GLU A 1 85 ? -1.154 -14.477 9.866 1.00 94.56 85 GLU A C 1
ATOM 686 O O . GLU A 1 85 ? -0.194 -13.745 10.133 1.00 94.56 85 GLU A O 1
ATOM 691 N N . TYR A 1 86 ? -1.630 -14.600 8.625 1.00 94.44 86 TYR A N 1
ATOM 692 C CA . TYR A 1 86 ? -1.092 -13.815 7.520 1.00 94.44 86 TYR A CA 1
ATOM 693 C C . TYR A 1 86 ? -1.300 -12.311 7.752 1.00 94.44 86 TYR A C 1
ATOM 695 O O . TYR A 1 86 ? -0.363 -11.527 7.590 1.00 94.44 86 TYR A O 1
ATOM 703 N N . GLY A 1 87 ? -2.479 -11.913 8.235 1.00 95.44 87 GLY A N 1
ATOM 704 C CA . GLY A 1 87 ? -2.790 -10.541 8.629 1.00 95.44 87 GLY A CA 1
ATOM 705 C C . GLY A 1 87 ? -1.862 -10.005 9.713 1.00 95.44 87 GLY A C 1
ATOM 706 O O . GLY A 1 87 ? -1.334 -8.906 9.568 1.00 95.44 87 GLY A O 1
ATOM 707 N N . ARG A 1 88 ? -1.563 -10.799 10.750 1.00 96.00 88 ARG A N 1
ATOM 708 C CA . ARG A 1 88 ? -0.592 -10.432 11.798 1.00 96.00 88 ARG A CA 1
ATOM 709 C C . ARG A 1 88 ? 0.796 -10.148 11.216 1.00 96.00 88 ARG A C 1
ATOM 711 O O . ARG A 1 88 ? 1.453 -9.181 11.602 1.00 96.00 88 ARG A O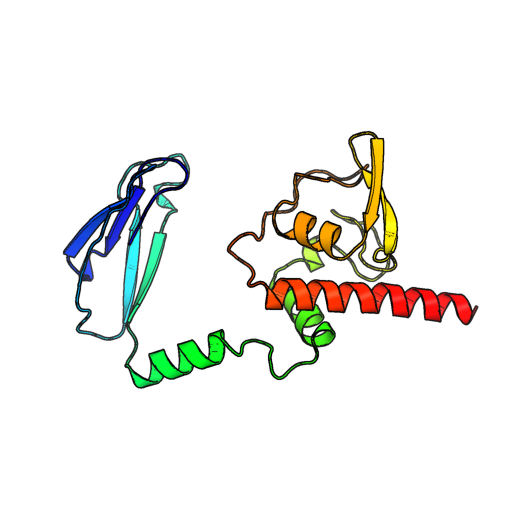 1
ATOM 718 N N . LYS A 1 89 ? 1.247 -10.966 10.259 1.00 95.31 89 LYS A N 1
ATOM 719 C CA . LYS A 1 89 ? 2.526 -10.756 9.562 1.00 95.31 89 LYS A CA 1
ATOM 720 C C . LYS A 1 89 ? 2.501 -9.489 8.701 1.00 95.31 89 LYS A C 1
ATOM 722 O O . LYS A 1 89 ? 3.484 -8.744 8.673 1.00 95.31 89 LYS A O 1
ATOM 727 N N . LEU A 1 90 ? 1.394 -9.225 8.011 1.00 95.44 90 LEU A N 1
ATOM 728 C CA . LEU A 1 90 ? 1.205 -8.008 7.217 1.00 95.44 90 LEU A CA 1
ATOM 729 C C . LEU A 1 90 ? 1.174 -6.755 8.096 1.00 95.44 90 LEU A C 1
ATOM 731 O O . LEU A 1 90 ? 1.843 -5.785 7.766 1.00 95.44 90 LEU A O 1
ATOM 735 N N . TYR A 1 91 ? 0.500 -6.796 9.243 1.00 96.69 91 TYR A N 1
ATOM 736 C CA . TYR A 1 91 ? 0.446 -5.697 10.209 1.00 96.69 91 TYR A CA 1
ATOM 737 C C . TYR A 1 91 ? 1.849 -5.222 10.632 1.00 96.69 91 TYR A C 1
ATOM 739 O O . TYR A 1 91 ? 2.114 -4.018 10.679 1.00 96.69 91 TYR A O 1
ATOM 747 N N . ALA A 1 92 ? 2.778 -6.157 10.858 1.00 94.88 92 ALA A N 1
ATOM 748 C CA . ALA A 1 92 ? 4.173 -5.827 11.143 1.00 94.88 92 ALA A CA 1
ATOM 749 C C . ALA A 1 92 ? 4.937 -5.371 9.884 1.00 94.88 92 ALA A C 1
ATOM 751 O O . ALA A 1 92 ? 5.553 -4.308 9.872 1.00 94.88 92 ALA A O 1
ATOM 752 N N . SER A 1 93 ? 4.888 -6.158 8.805 1.00 93.69 93 SER A N 1
ATOM 753 C CA . SER A 1 93 ? 5.719 -5.931 7.607 1.00 93.69 93 SER A CA 1
ATOM 754 C C . SER A 1 93 ? 5.287 -4.745 6.737 1.00 93.69 93 SER A C 1
ATOM 756 O O . SER A 1 93 ? 6.101 -4.216 5.985 1.00 93.69 93 SER A O 1
ATOM 758 N N . LYS A 1 94 ? 4.026 -4.310 6.833 1.00 94.62 94 LYS A N 1
ATOM 759 C CA . LYS A 1 94 ? 3.483 -3.134 6.135 1.00 94.62 94 LYS A CA 1
ATOM 760 C C . LYS A 1 94 ? 3.514 -1.867 6.994 1.00 94.62 94 LYS A C 1
ATOM 762 O O . LYS A 1 94 ? 3.023 -0.832 6.558 1.00 94.62 94 LYS A O 1
ATOM 767 N N . GLY A 1 95 ? 4.104 -1.9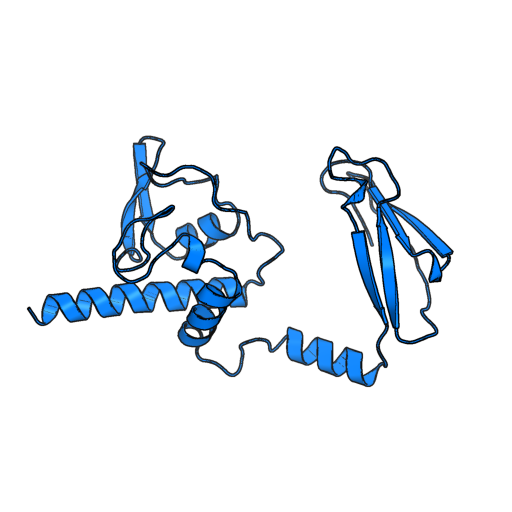36 8.192 1.00 94.19 95 GLY A N 1
ATOM 768 C CA . GLY A 1 95 ? 4.325 -0.778 9.060 1.00 94.19 95 GLY A CA 1
ATOM 769 C C . GLY A 1 95 ? 3.082 -0.280 9.802 1.00 94.19 95 GLY A C 1
ATOM 770 O O . GLY A 1 95 ? 3.134 0.785 10.412 1.00 94.19 95 GLY A O 1
ATOM 771 N N . CYS A 1 96 ? 1.973 -1.029 9.798 1.00 96.38 96 CYS A N 1
ATOM 772 C CA . CYS A 1 96 ? 0.755 -0.646 10.520 1.00 96.38 96 CYS A CA 1
ATOM 773 C C . CYS A 1 96 ? 1.035 -0.456 12.022 1.00 96.38 96 CYS A C 1
ATOM 775 O O . CYS A 1 96 ? 0.563 0.512 12.618 1.00 96.38 96 CYS A O 1
ATOM 777 N N . VAL A 1 97 ? 1.891 -1.320 12.587 1.00 95.62 97 VAL A N 1
ATOM 778 C CA . VAL A 1 97 ? 2.356 -1.297 13.989 1.00 95.62 97 VAL A CA 1
ATOM 779 C C . VAL A 1 97 ? 3.021 0.013 14.423 1.00 95.62 97 VAL A C 1
ATOM 781 O O . VAL A 1 97 ? 3.098 0.317 15.610 1.00 95.62 97 VAL A O 1
ATOM 784 N N . THR A 1 98 ? 3.520 0.818 13.484 1.00 95.00 98 THR A N 1
ATOM 785 C CA . THR A 1 98 ? 4.194 2.078 13.817 1.00 95.00 98 THR A CA 1
ATOM 786 C C . THR A 1 98 ? 3.221 3.124 14.376 1.00 95.00 98 THR A C 1
ATOM 788 O O . THR A 1 98 ? 3.627 3.939 15.216 1.00 95.00 98 THR A O 1
ATOM 791 N N . CYS A 1 99 ? 1.955 3.077 13.938 1.00 96.56 99 CYS A N 1
ATOM 792 C CA . CYS A 1 99 ? 0.905 4.032 14.311 1.00 96.56 99 CYS A CA 1
ATOM 793 C C . CYS A 1 99 ? -0.251 3.383 15.081 1.00 96.56 99 CYS A C 1
ATOM 795 O O . CYS A 1 99 ? -0.732 3.971 16.047 1.00 96.56 99 CYS A O 1
ATOM 797 N N . HIS A 1 100 ? -0.682 2.190 14.666 1.00 96.69 100 HIS A N 1
ATOM 798 C CA . HIS A 1 100 ? -1.765 1.446 15.301 1.00 96.69 100 HIS A CA 1
ATOM 799 C C . HIS A 1 100 ? -1.189 0.415 16.256 1.00 96.69 100 HIS A C 1
ATOM 801 O O . HIS A 1 100 ? -0.372 -0.401 15.847 1.00 96.69 100 HIS A O 1
ATOM 807 N N . THR A 1 101 ? -1.621 0.437 17.510 1.00 96.25 101 THR A N 1
ATOM 808 C CA . THR A 1 101 ? -1.227 -0.551 18.519 1.00 96.25 101 THR A CA 1
ATOM 809 C C . THR A 1 101 ? -2.271 -1.665 18.614 1.00 96.25 101 THR A C 1
ATOM 811 O O . THR A 1 101 ? -3.360 -1.568 18.046 1.00 96.25 101 THR A O 1
ATOM 814 N N . ILE A 1 102 ? -1.953 -2.723 19.358 1.00 95.94 102 ILE A N 1
ATOM 815 C CA . ILE A 1 102 ? -2.848 -3.871 19.601 1.00 95.94 102 ILE A CA 1
ATOM 816 C C . ILE A 1 102 ? -3.006 -4.191 21.094 1.00 95.94 102 ILE A C 1
ATOM 818 O O . ILE A 1 102 ? -3.513 -5.246 21.451 1.00 95.94 102 ILE A O 1
ATOM 822 N N . ASP A 1 103 ? -2.542 -3.298 21.964 1.00 93.38 103 ASP A N 1
ATOM 823 C CA . ASP A 1 103 ? -2.555 -3.438 23.425 1.00 93.38 103 ASP A CA 1
ATOM 824 C C . ASP A 1 103 ? -3.528 -2.456 24.105 1.00 93.38 103 ASP A C 1
ATOM 826 O O . ASP A 1 103 ? -3.550 -2.350 25.329 1.00 93.38 103 ASP A O 1
ATOM 830 N N . GLY A 1 104 ? -4.321 -1.726 23.314 1.00 91.44 104 GLY A N 1
ATOM 831 C CA . GLY A 1 104 ? -5.251 -0.700 23.783 1.00 91.44 104 GLY A CA 1
ATOM 832 C C . GLY A 1 104 ? -4.632 0.692 23.940 1.00 91.44 104 GLY A C 1
ATOM 833 O O . GLY A 1 104 ? -5.365 1.658 24.148 1.00 91.44 104 GLY A O 1
ATOM 834 N N . THR A 1 105 ? -3.310 0.851 23.813 1.00 93.56 105 THR A N 1
ATOM 835 C CA . THR A 1 105 ? -2.673 2.168 23.959 1.00 93.56 105 THR A CA 1
ATOM 836 C C . THR A 1 105 ? -2.902 3.042 22.727 1.00 93.56 105 THR A C 1
ATOM 838 O O . THR A 1 105 ? -2.673 2.626 21.596 1.00 93.56 105 THR A O 1
ATOM 841 N N . VAL A 1 106 ? -3.345 4.285 22.901 1.00 93.00 106 VAL A N 1
ATOM 842 C CA . VAL A 1 106 ? -3.486 5.219 21.774 1.00 93.00 106 VAL A CA 1
ATOM 843 C C . VAL A 1 106 ? -2.149 5.913 21.523 1.00 93.00 106 VAL A C 1
ATOM 845 O O . VAL A 1 106 ? -1.554 6.462 22.450 1.00 93.00 106 VAL A O 1
ATOM 848 N N . LYS A 1 107 ? -1.686 5.892 20.269 1.00 89.94 107 LYS A N 1
ATOM 849 C CA . LYS A 1 107 ? -0.470 6.588 19.828 1.00 89.94 107 LYS A CA 1
ATOM 850 C C . LYS A 1 107 ? -0.821 7.604 18.737 1.00 89.94 107 LYS A C 1
ATOM 852 O O . LYS A 1 107 ? -1.609 8.508 18.982 1.00 89.94 107 LYS A O 1
ATOM 857 N N . GLU A 1 108 ? -0.289 7.432 17.529 1.00 92.19 108 GLU A N 1
ATOM 858 C CA . GLU A 1 108 ? -0.564 8.306 16.380 1.00 92.19 108 GLU A CA 1
ATOM 859 C C . GLU A 1 108 ? -1.898 7.970 15.692 1.00 92.19 108 GLU A C 1
ATOM 861 O O . GLU A 1 108 ? -2.402 8.743 14.879 1.00 92.19 108 GLU A O 1
ATOM 866 N N . ALA A 1 109 ? -2.467 6.800 15.997 1.00 93.75 109 ALA A N 1
ATOM 867 C CA . ALA A 1 109 ? -3.721 6.306 15.447 1.00 93.75 109 ALA A CA 1
ATOM 868 C C . ALA A 1 109 ? -4.492 5.473 16.499 1.00 93.75 109 ALA A C 1
ATOM 870 O O . ALA A 1 109 ? -3.913 5.112 17.534 1.00 93.75 109 ALA A O 1
ATOM 871 N N . PRO A 1 110 ? -5.785 5.158 16.268 1.00 94.25 110 PRO A N 1
ATOM 872 C CA . PRO A 1 110 ? -6.558 4.311 17.173 1.00 94.25 110 PRO A CA 1
ATOM 873 C C . PRO A 1 110 ? -5.908 2.937 17.364 1.00 94.25 110 PRO A C 1
ATOM 875 O O . PRO A 1 110 ? -5.378 2.362 16.406 1.00 94.25 110 PRO A O 1
ATOM 878 N N . SER A 1 111 ? -5.998 2.393 18.580 1.00 95.31 111 SER A N 1
ATOM 879 C CA . SER A 1 111 ? -5.646 0.993 18.828 1.00 95.31 111 SER A CA 1
ATOM 880 C C . SER A 1 111 ? -6.631 0.065 18.118 1.00 95.31 111 SER A C 1
ATOM 882 O O . SER A 1 111 ? -7.812 0.386 17.991 1.00 95.31 111 SER A O 1
ATOM 884 N N . PHE A 1 112 ? -6.150 -1.087 17.659 1.00 95.75 112 PHE A N 1
ATOM 885 C CA . PHE A 1 112 ? -6.993 -2.122 17.063 1.00 95.75 112 PHE A CA 1
ATOM 886 C C . PHE A 1 112 ? -7.591 -3.086 18.084 1.00 95.75 112 PHE A C 1
ATOM 888 O O . PHE A 1 112 ? -8.498 -3.833 17.726 1.00 95.75 112 PHE A O 1
ATOM 895 N N . LEU A 1 113 ? -7.103 -3.089 19.330 1.00 94.94 113 LEU A N 1
ATOM 896 C CA . LEU A 1 113 ? -7.690 -3.919 20.377 1.00 94.94 113 LEU A CA 1
ATOM 897 C C . LEU A 1 113 ? -9.147 -3.496 20.594 1.00 94.94 113 LEU A C 1
ATOM 899 O O . LEU A 1 113 ? -9.415 -2.312 20.784 1.00 94.94 113 LEU A O 1
ATOM 903 N N . GLY A 1 114 ? -10.074 -4.446 20.475 1.00 91.94 114 GLY A N 1
ATOM 904 C CA . GLY A 1 114 ? -11.505 -4.207 20.668 1.00 91.94 114 GLY A CA 1
ATOM 905 C C . GLY A 1 114 ? -12.227 -3.460 19.554 1.00 91.94 114 GLY A C 1
ATOM 906 O O . GLY A 1 114 ? -13.431 -3.617 19.397 1.00 91.94 114 GLY A O 1
ATOM 907 N N . LEU A 1 115 ? -11.512 -2.737 18.692 1.00 93.38 115 LEU A N 1
ATOM 908 C CA . LEU A 1 115 ? -12.111 -1.783 17.759 1.00 93.38 115 LEU A CA 1
ATOM 909 C C . LEU A 1 115 ? -13.090 -2.407 16.748 1.00 93.38 115 LEU A C 1
ATOM 911 O O . LEU A 1 115 ? -14.058 -1.759 16.359 1.00 93.38 115 LEU A O 1
ATOM 915 N N . PHE A 1 116 ? -12.851 -3.637 16.285 1.00 95.75 116 PHE A N 1
ATOM 916 C CA . PHE A 1 116 ? -13.707 -4.274 15.282 1.00 95.75 116 PHE A CA 1
ATOM 917 C C . PHE A 1 116 ? -15.103 -4.600 15.842 1.00 95.75 116 PHE A C 1
ATOM 919 O O . PHE A 1 116 ? -15.254 -5.311 16.837 1.00 95.75 116 PHE A O 1
ATOM 926 N N . GLY A 1 117 ? -16.136 -4.128 15.144 1.00 94.19 117 GLY A N 1
ATOM 927 C CA . GLY A 1 117 ? -17.541 -4.228 15.536 1.00 94.19 117 GLY A CA 1
ATOM 928 C C . GLY A 1 117 ? -18.031 -3.088 16.434 1.00 94.19 117 GLY A C 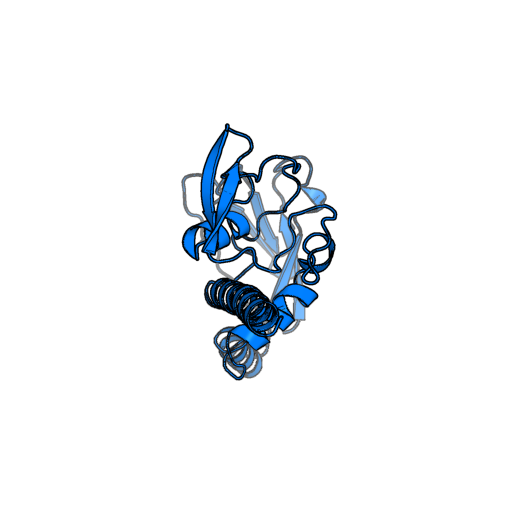1
ATOM 929 O O . GLY A 1 117 ? -19.238 -2.967 16.632 1.00 94.19 117 GLY A O 1
ATOM 930 N N . GLU A 1 118 ? -17.136 -2.231 16.930 1.00 94.94 118 GLU A N 1
ATOM 931 C CA . GLU A 1 118 ? -17.503 -1.081 17.756 1.00 94.94 118 GLU A CA 1
ATOM 932 C C . GLU A 1 118 ? -17.966 0.110 16.915 1.00 94.94 118 GLU A C 1
ATOM 934 O O . GLU A 1 118 ? -17.667 0.230 15.725 1.00 94.94 118 GLU A O 1
ATOM 939 N N . THR A 1 119 ? -18.717 1.021 17.534 1.00 96.00 119 THR A N 1
ATOM 940 C CA . THR A 1 119 ? -19.145 2.266 16.881 1.00 96.00 119 THR A CA 1
ATOM 941 C C . THR A 1 119 ? -18.207 3.405 17.249 1.00 96.00 119 THR A C 1
ATOM 943 O O . THR A 1 119 ? -18.082 3.759 18.419 1.00 96.00 119 THR A O 1
ATOM 946 N N . THR A 1 120 ? -17.598 4.031 16.242 1.00 94.31 120 THR A N 1
ATOM 947 C CA . THR A 1 120 ? -16.684 5.163 16.420 1.00 94.31 120 THR A CA 1
ATOM 948 C C . THR A 1 120 ? -17.292 6.481 15.938 1.00 94.31 120 THR A C 1
ATOM 950 O O . THR A 1 120 ? -18.177 6.504 15.078 1.00 94.31 120 THR A O 1
ATOM 953 N N . LEU A 1 121 ? -16.833 7.588 16.524 1.00 96.69 121 LEU A N 1
ATOM 954 C CA . LEU A 1 121 ? -17.175 8.952 16.118 1.00 96.69 121 LEU A CA 1
ATOM 955 C C . LEU A 1 121 ? -16.145 9.437 15.094 1.00 96.69 121 LEU A C 1
ATOM 957 O O . LEU A 1 121 ? -14.942 9.340 15.336 1.00 96.69 121 LEU A O 1
ATOM 961 N N . LEU A 1 122 ? -16.607 9.980 13.974 1.00 96.81 122 LEU A N 1
ATOM 962 C CA . LEU A 1 122 ? -15.760 10.564 12.940 1.00 96.81 122 LEU A CA 1
ATOM 963 C C . LEU A 1 122 ? -15.558 12.065 13.171 1.00 96.81 122 LEU A C 1
ATOM 965 O O . LEU A 1 122 ? -16.330 12.716 13.876 1.00 96.81 122 LEU A O 1
ATOM 969 N N . SER A 1 123 ? -14.515 12.627 12.563 1.00 95.19 123 SER A N 1
ATOM 970 C CA . SER A 1 123 ? -14.164 14.049 12.684 1.00 95.19 123 SER A CA 1
ATOM 971 C C . SER A 1 123 ? -15.230 15.004 12.126 1.00 95.19 123 SER A C 1
ATOM 973 O O . SER A 1 123 ? -15.206 16.188 12.448 1.00 95.19 123 SER A O 1
ATOM 975 N N . ASP A 1 124 ? -16.167 14.515 11.308 1.00 94.12 124 ASP A N 1
ATOM 976 C CA . ASP A 1 124 ? -17.321 15.276 10.804 1.00 94.12 124 ASP A CA 1
ATOM 977 C C . ASP A 1 124 ? -18.552 15.213 11.734 1.00 94.12 124 ASP A C 1
ATOM 979 O O . ASP A 1 124 ? -19.601 15.777 11.424 1.00 94.12 124 ASP A O 1
ATOM 983 N N . GLY A 1 125 ? -18.433 14.536 12.882 1.00 94.62 125 GLY A N 1
ATOM 984 C CA . GLY A 1 125 ? -19.502 14.353 13.864 1.00 94.62 125 GLY A CA 1
ATOM 985 C C . GLY A 1 125 ? -20.434 13.172 13.579 1.00 94.62 125 GLY A C 1
ATOM 986 O O . GLY A 1 125 ? -21.281 12.856 14.417 1.00 94.62 125 GLY A O 1
ATOM 987 N N . SER A 1 126 ? -20.285 12.490 12.440 1.00 96.44 126 SER A N 1
ATOM 988 C CA . SER A 1 126 ? -21.044 11.277 12.136 1.00 96.44 126 SER A CA 1
ATOM 989 C C . SER A 1 126 ? -20.509 10.063 12.906 1.00 96.44 126 SER A C 1
ATOM 991 O O . SER A 1 126 ? -19.393 10.060 13.430 1.00 96.44 126 SER A O 1
ATOM 993 N N . ARG A 1 127 ? -21.326 9.011 13.013 1.00 96.94 127 ARG A N 1
ATOM 994 C CA . ARG A 1 127 ? -20.954 7.745 13.658 1.00 96.94 127 ARG A CA 1
ATOM 995 C C . ARG A 1 127 ? -20.971 6.611 12.651 1.00 96.94 127 ARG A C 1
ATOM 997 O O . ARG A 1 127 ? -21.870 6.542 11.817 1.00 96.94 127 ARG A O 1
ATOM 1004 N N . VAL A 1 128 ? -20.005 5.709 12.770 1.00 96.31 128 VAL A N 1
ATOM 1005 C CA . VAL A 1 128 ? -19.886 4.536 11.903 1.00 96.31 128 VAL A CA 1
ATOM 1006 C C . VAL A 1 128 ? -19.478 3.317 12.719 1.00 96.31 128 VAL A C 1
ATOM 1008 O O . VAL A 1 128 ? -18.698 3.424 13.665 1.00 96.31 128 VAL A O 1
ATOM 1011 N N . THR A 1 129 ? -20.017 2.157 12.362 1.00 96.69 129 THR A N 1
ATOM 1012 C CA . THR A 1 129 ? -19.566 0.874 12.901 1.00 96.69 129 THR A CA 1
ATOM 1013 C C . THR A 1 129 ? -18.286 0.453 12.188 1.00 96.69 129 THR A C 1
ATOM 1015 O O . THR A 1 129 ? -18.200 0.519 10.963 1.00 96.69 129 THR A O 1
ATOM 1018 N N . VAL A 1 130 ? -17.286 0.016 12.948 1.00 96.81 130 VAL A N 1
ATOM 1019 C CA . VAL A 1 130 ? -16.021 -0.500 12.421 1.00 96.81 130 VAL A CA 1
ATOM 1020 C C . VAL A 1 130 ? -16.245 -1.933 11.930 1.00 96.81 130 VAL A C 1
ATOM 1022 O O . VAL A 1 130 ? -15.956 -2.903 12.625 1.00 96.81 130 VAL A O 1
ATOM 1025 N N . ASP A 1 131 ? -16.808 -2.062 10.734 1.00 95.12 131 ASP A N 1
ATOM 1026 C CA . ASP A 1 131 ? -17.025 -3.331 10.036 1.00 95.12 131 ASP A CA 1
ATOM 1027 C C . ASP A 1 131 ? -15.947 -3.592 8.960 1.00 95.12 131 ASP A C 1
ATOM 1029 O O . ASP A 1 131 ? -14.987 -2.827 8.812 1.00 95.12 131 ASP A O 1
ATOM 1033 N N . GLU A 1 132 ? -16.066 -4.688 8.196 1.00 95.88 132 GLU A N 1
ATOM 1034 C CA . GLU A 1 132 ? -15.088 -5.000 7.140 1.00 95.88 132 GLU A CA 1
ATOM 1035 C C . GLU A 1 132 ? -14.999 -3.902 6.075 1.00 95.88 132 GLU A C 1
ATOM 1037 O O . GLU A 1 132 ? -13.912 -3.632 5.560 1.00 95.88 132 GLU A O 1
ATOM 1042 N N . ASN A 1 133 ? -16.129 -3.276 5.738 1.00 95.75 133 ASN A N 1
ATOM 1043 C CA . ASN A 1 133 ? -16.185 -2.260 4.694 1.00 95.75 133 ASN A CA 1
ATOM 1044 C C . ASN A 1 133 ? -15.493 -0.983 5.154 1.00 95.75 133 ASN A C 1
ATOM 1046 O O . ASN A 1 133 ? -14.700 -0.423 4.400 1.00 95.75 133 ASN A O 1
ATOM 1050 N N . TYR A 1 134 ? -15.738 -0.566 6.396 1.00 96.88 134 TYR A N 1
ATOM 1051 C CA . TYR A 1 134 ? -15.053 0.560 7.008 1.00 96.88 134 TYR A CA 1
ATOM 1052 C C . TYR A 1 134 ? -13.543 0.323 7.054 1.00 96.88 134 TYR A C 1
ATOM 1054 O O . TYR A 1 134 ? -12.788 1.157 6.566 1.00 96.88 134 TYR A O 1
ATOM 1062 N N . VAL A 1 135 ? -13.086 -0.830 7.556 1.00 97.06 135 VAL A N 1
ATOM 1063 C CA . VAL A 1 135 ? -11.645 -1.125 7.638 1.00 97.06 135 VAL A CA 1
ATOM 1064 C C . VAL A 1 135 ? -11.005 -1.153 6.247 1.00 97.06 135 VAL A C 1
ATOM 1066 O O . VAL A 1 135 ? -9.941 -0.566 6.043 1.00 97.06 135 VAL A O 1
ATOM 1069 N N . ARG A 1 136 ? -11.656 -1.789 5.263 1.00 97.44 136 ARG A N 1
ATOM 1070 C CA . ARG A 1 136 ? -11.181 -1.808 3.872 1.00 97.44 136 ARG A CA 1
ATOM 1071 C C . ARG A 1 136 ? -11.091 -0.395 3.293 1.00 97.44 136 ARG A C 1
ATOM 1073 O O . ARG A 1 136 ? -10.078 -0.053 2.685 1.00 97.44 136 ARG A O 1
ATOM 1080 N N . GLU A 1 137 ? -12.116 0.427 3.491 1.00 96.44 137 GLU A N 1
ATOM 1081 C CA . GLU A 1 137 ? -12.127 1.817 3.037 1.00 96.44 137 GLU A CA 1
ATOM 1082 C C . GLU A 1 137 ? -11.049 2.647 3.739 1.00 96.44 137 GLU A C 1
ATOM 1084 O O . GLU A 1 137 ? -10.343 3.385 3.066 1.00 96.44 137 GLU A O 1
ATOM 1089 N N . SER A 1 138 ? -10.831 2.480 5.044 1.00 97.00 138 SER A N 1
ATOM 1090 C CA . SER A 1 138 ? -9.753 3.164 5.765 1.00 97.00 138 SER A CA 1
ATOM 1091 C C . SER A 1 138 ? -8.361 2.764 5.262 1.00 97.00 138 SER A C 1
ATOM 1093 O O . SER A 1 138 ? -7.465 3.598 5.227 1.00 97.00 138 SER A O 1
ATOM 1095 N N . ILE A 1 139 ? -8.156 1.519 4.824 1.00 96.81 139 ILE A N 1
ATOM 1096 C CA . ILE A 1 139 ? -6.873 1.072 4.255 1.00 96.81 139 ILE A CA 1
ATOM 1097 C C . ILE A 1 139 ? -6.647 1.661 2.852 1.00 96.81 139 ILE A C 1
ATOM 1099 O O . ILE A 1 139 ? -5.548 2.121 2.525 1.00 96.81 139 ILE A O 1
ATOM 1103 N N . LEU A 1 140 ? -7.675 1.645 2.003 1.00 95.81 140 LEU A N 1
ATOM 1104 C CA . LEU A 1 140 ? -7.555 2.040 0.596 1.00 95.81 140 LEU A CA 1
ATOM 1105 C C . LEU A 1 140 ? -7.726 3.555 0.395 1.00 95.81 140 LEU A C 1
ATOM 1107 O O . LEU A 1 140 ? -7.019 4.159 -0.409 1.00 95.81 140 LEU A O 1
ATOM 1111 N N . ASN A 1 141 ? -8.607 4.185 1.164 1.00 96.62 141 ASN A N 1
ATOM 1112 C CA . ASN A 1 141 ? -8.937 5.608 1.132 1.00 96.62 141 ASN A CA 1
ATOM 1113 C C . ASN A 1 141 ? -9.002 6.215 2.558 1.00 96.62 141 ASN A C 1
ATOM 1115 O O . ASN A 1 141 ? -10.062 6.650 3.017 1.00 96.62 141 ASN A O 1
ATOM 1119 N N . PRO A 1 142 ? -7.863 6.299 3.271 1.00 96.06 142 PRO A N 1
ATOM 1120 C CA . PRO A 1 142 ? -7.802 6.668 4.694 1.00 96.06 142 PRO A CA 1
ATOM 1121 C C . PRO A 1 142 ? -8.345 8.056 5.042 1.00 96.06 142 PRO A C 1
ATOM 1123 O O . PRO A 1 142 ? -8.657 8.329 6.198 1.00 96.06 142 PRO A O 1
ATOM 1126 N N . ARG A 1 143 ? -8.447 8.961 4.063 1.00 95.50 143 ARG A N 1
ATOM 1127 C CA . ARG A 1 143 ? -8.940 10.329 4.281 1.00 95.50 143 ARG A CA 1
ATOM 1128 C C . ARG A 1 143 ? -10.458 10.455 4.177 1.00 95.50 143 ARG A C 1
ATOM 1130 O O . ARG A 1 143 ? -10.974 11.517 4.502 1.00 95.50 143 ARG A O 1
ATOM 1137 N N . ALA A 1 144 ? -11.161 9.409 3.739 1.00 95.50 144 ALA A N 1
ATOM 1138 C CA . ALA A 1 144 ? -12.614 9.446 3.585 1.00 95.50 144 ALA A CA 1
ATOM 1139 C C . ALA A 1 144 ? -13.345 9.522 4.931 1.00 95.50 144 ALA A C 1
ATOM 1141 O O . ALA A 1 144 ? -14.310 10.267 5.064 1.00 95.50 144 ALA A O 1
ATOM 1142 N N . LYS A 1 145 ? -12.884 8.753 5.925 1.00 96.06 145 LYS A N 1
ATOM 1143 C CA . LYS A 1 145 ? -13.528 8.623 7.238 1.00 96.06 145 LYS A CA 1
ATOM 1144 C C . LYS A 1 145 ? -12.473 8.619 8.336 1.00 96.06 145 LYS A C 1
ATOM 1146 O O . LYS A 1 145 ? -11.956 7.574 8.719 1.00 96.06 145 LYS A O 1
ATOM 1151 N N . VAL A 1 146 ? -12.127 9.811 8.809 1.00 96.69 146 VAL A N 1
ATOM 1152 C CA . VAL A 1 146 ? -11.118 9.996 9.858 1.00 96.69 146 VAL A CA 1
ATOM 1153 C C . VAL A 1 146 ? -11.800 9.934 11.219 1.00 96.69 146 VAL A C 1
ATOM 1155 O O . VAL A 1 146 ? -12.784 10.636 11.446 1.00 96.69 146 VAL A O 1
ATOM 1158 N N . VAL A 1 147 ? -11.282 9.098 12.119 1.00 96.19 147 VAL A N 1
ATOM 1159 C CA . VAL A 1 147 ? -11.775 9.000 13.499 1.00 96.19 147 VAL A CA 1
ATOM 1160 C C . VAL A 1 147 ? -11.528 10.318 14.232 1.00 96.19 147 VAL A C 1
ATOM 1162 O O . VAL A 1 147 ? -10.441 10.894 14.145 1.00 96.19 147 VAL A O 1
ATOM 1165 N N . ASN A 1 148 ? -12.532 10.775 14.978 1.00 96.25 148 ASN A N 1
ATOM 1166 C CA . ASN A 1 148 ? -12.459 11.999 15.759 1.00 96.25 148 ASN A CA 1
ATOM 1167 C C . ASN A 1 148 ? -11.259 11.972 16.719 1.00 96.25 148 ASN A C 1
ATOM 1169 O O . ASN A 1 148 ? -11.039 10.990 17.427 1.00 96.25 148 ASN A O 1
ATOM 1173 N N . GLY A 1 149 ? -10.505 13.070 16.762 1.00 94.06 149 GLY A N 1
ATOM 1174 C CA . GLY A 1 149 ? -9.302 13.197 17.590 1.00 94.06 149 GLY A CA 1
ATOM 1175 C C . GLY A 1 149 ? -7.996 12.764 16.915 1.00 94.06 149 GLY A C 1
ATOM 1176 O O . GLY A 1 149 ? -6.937 12.973 17.500 1.00 94.06 149 GLY A O 1
ATOM 1177 N N . PHE A 1 150 ? -8.036 12.238 15.685 1.00 95.38 150 PHE A N 1
ATOM 1178 C CA . PHE A 1 150 ? -6.840 11.843 14.934 1.00 95.38 150 PHE A CA 1
ATOM 1179 C C . PHE A 1 150 ? -6.597 12.719 13.703 1.00 95.38 150 PHE A C 1
ATOM 1181 O O . PHE A 1 150 ? -7.522 13.242 13.081 1.00 95.38 150 PHE A O 1
ATOM 1188 N N . GLN A 1 151 ? -5.322 12.869 13.340 1.00 93.62 151 GLN A N 1
ATOM 1189 C CA . GLN A 1 151 ? -4.909 13.594 12.140 1.00 93.62 151 GLN A CA 1
ATOM 1190 C C . GLN A 1 151 ? -4.950 12.677 10.901 1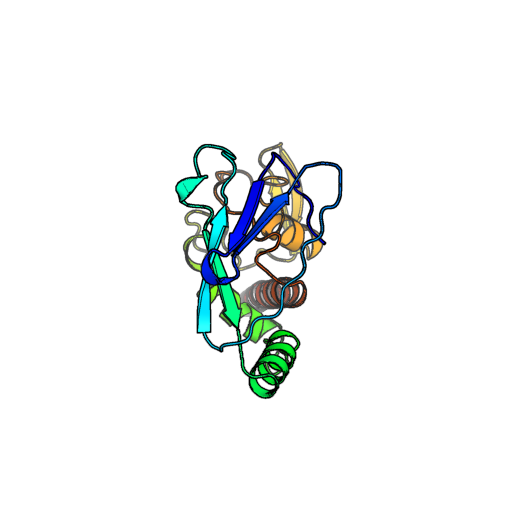.00 93.62 151 GLN A C 1
ATOM 1192 O O . GLN A 1 151 ? -4.653 11.486 11.013 1.00 93.62 151 GLN A O 1
ATOM 1197 N N . PRO A 1 152 ? -5.254 13.198 9.694 1.00 94.25 152 PRO A N 1
ATOM 1198 C CA . PRO A 1 152 ? -5.326 12.423 8.448 1.00 94.25 152 PRO A CA 1
ATOM 1199 C C . PRO A 1 152 ? -3.933 12.086 7.869 1.00 94.25 152 PRO A C 1
ATOM 1201 O O . PRO A 1 152 ? -3.613 12.422 6.720 1.00 94.25 152 PRO A O 1
ATOM 1204 N N . ILE A 1 153 ? -3.097 11.437 8.684 1.00 94.06 153 ILE A N 1
ATOM 1205 C CA . ILE A 1 153 ? -1.699 11.089 8.382 1.00 94.06 153 ILE A CA 1
ATOM 1206 C C . ILE A 1 153 ? -1.523 9.671 7.829 1.00 94.06 153 ILE A C 1
ATOM 1208 O O . ILE A 1 153 ? -0.457 9.360 7.302 1.00 94.06 153 ILE A O 1
ATOM 1212 N N . MET A 1 154 ? -2.546 8.814 7.926 1.00 95.31 154 MET A N 1
ATOM 1213 C CA . MET A 1 154 ? -2.475 7.445 7.415 1.00 95.31 154 MET A CA 1
ATOM 1214 C C . MET A 1 154 ? -2.275 7.461 5.884 1.00 95.31 154 MET A C 1
ATOM 1216 O O . MET A 1 154 ? -3.072 8.083 5.172 1.00 95.31 154 MET A O 1
ATOM 1220 N N . PRO A 1 155 ? -1.218 6.812 5.354 1.00 94.12 155 PRO A N 1
ATOM 1221 C CA . PRO A 1 155 ? -0.993 6.725 3.916 1.00 94.12 155 PRO A CA 1
ATOM 1222 C C . PRO A 1 155 ? -2.017 5.790 3.264 1.00 94.12 155 PRO A C 1
ATOM 1224 O O . PRO A 1 155 ? -2.506 4.853 3.892 1.00 94.12 155 PRO A O 1
ATOM 1227 N N . THR A 1 156 ? -2.333 6.026 1.989 1.00 94.19 156 THR A N 1
ATOM 1228 C CA . THR A 1 156 ? -3.165 5.094 1.212 1.00 94.19 156 THR A CA 1
ATOM 1229 C C . THR A 1 156 ? -2.376 3.834 0.863 1.00 94.19 156 THR A C 1
ATOM 1231 O O . THR A 1 156 ? -1.202 3.905 0.499 1.00 94.19 156 THR A O 1
ATOM 1234 N N . PHE A 1 157 ? -3.044 2.682 0.934 1.00 94.06 157 PHE A N 1
ATOM 1235 C CA . PHE A 1 157 ? -2.517 1.400 0.469 1.00 94.06 157 PHE A CA 1
ATOM 1236 C C . PHE A 1 157 ? -3.166 0.927 -0.841 1.00 94.06 157 PHE A C 1
ATOM 1238 O O . PHE A 1 157 ? -2.953 -0.213 -1.268 1.00 94.06 157 PHE A O 1
ATOM 1245 N N . GLN A 1 158 ? -3.940 1.789 -1.508 1.00 90.94 158 GLN A N 1
ATOM 1246 C CA . GLN A 1 158 ? -4.542 1.479 -2.800 1.00 90.94 158 GLN A CA 1
ATOM 1247 C C . GLN A 1 158 ? -3.456 1.188 -3.844 1.00 90.94 158 GLN A C 1
ATOM 1249 O O . GLN A 1 158 ? -2.577 2.006 -4.098 1.00 90.94 158 GLN A O 1
ATOM 1254 N N . GLY A 1 159 ? -3.514 -0.001 -4.451 1.00 87.00 159 GLY A N 1
ATOM 1255 C CA . GLY A 1 159 ? -2.504 -0.470 -5.407 1.00 87.00 159 GLY A CA 1
ATOM 1256 C C . GLY A 1 159 ? -1.194 -0.957 -4.772 1.00 87.00 159 GLY A C 1
ATOM 1257 O O . GLY A 1 159 ? -0.340 -1.468 -5.490 1.00 87.00 159 GLY A O 1
ATOM 1258 N N . VAL A 1 160 ? -1.042 -0.841 -3.447 1.00 89.50 160 VAL A N 1
ATOM 1259 C CA . VAL A 1 160 ? 0.096 -1.382 -2.683 1.00 89.50 160 VAL A CA 1
ATOM 1260 C C . VAL A 1 160 ? -0.252 -2.738 -2.069 1.00 89.50 160 VAL A C 1
ATOM 1262 O O . VAL A 1 160 ? 0.586 -3.641 -2.054 1.00 89.50 160 VAL A O 1
ATOM 1265 N N . LEU A 1 161 ? -1.476 -2.884 -1.551 1.00 91.50 161 LEU A N 1
ATOM 1266 C CA . LEU A 1 161 ? -1.993 -4.146 -1.021 1.00 91.50 161 LEU A CA 1
ATOM 1267 C C . LEU A 1 161 ? -2.907 -4.834 -2.035 1.00 91.50 161 LEU A C 1
ATOM 1269 O O . LEU A 1 161 ? -3.729 -4.189 -2.684 1.00 91.50 161 LEU A O 1
ATOM 1273 N N . LYS A 1 162 ? -2.766 -6.158 -2.137 1.00 91.00 162 LYS A N 1
ATOM 1274 C CA . LYS A 1 162 ? -3.688 -7.041 -2.866 1.00 91.00 162 LYS A CA 1
ATOM 1275 C C . LYS A 1 162 ? -4.943 -7.295 -2.020 1.00 91.00 162 LYS A C 1
ATOM 1277 O O . LYS A 1 162 ? -4.859 -7.284 -0.793 1.00 91.00 162 LYS A O 1
ATOM 1282 N N . ASP A 1 163 ? -6.065 -7.642 -2.646 1.00 89.56 163 ASP A N 1
ATOM 1283 C CA . ASP A 1 163 ? -7.336 -7.888 -1.937 1.00 89.56 163 ASP A CA 1
ATOM 1284 C C . ASP A 1 163 ? -7.200 -8.928 -0.815 1.00 89.56 163 ASP A C 1
ATOM 1286 O O . ASP A 1 163 ? -7.554 -8.654 0.329 1.00 89.56 163 ASP A O 1
ATOM 1290 N N . ARG A 1 164 ? -6.539 -10.064 -1.085 1.00 89.00 164 ARG A N 1
ATOM 1291 C CA . ARG A 1 164 ? -6.256 -11.093 -0.066 1.00 89.00 164 ARG A CA 1
ATOM 1292 C C . ARG A 1 164 ? -5.475 -10.548 1.136 1.00 89.00 164 ARG A C 1
ATOM 1294 O O . ARG A 1 164 ? -5.677 -11.002 2.257 1.00 89.00 164 ARG A O 1
ATOM 1301 N N . GLN A 1 165 ? -4.561 -9.602 0.916 1.00 93.62 165 GLN A N 1
ATOM 1302 C CA . GLN A 1 165 ? -3.780 -8.994 1.996 1.00 93.62 165 GLN A CA 1
ATOM 1303 C C . GLN A 1 165 ? -4.659 -8.096 2.867 1.00 93.62 165 GLN A C 1
ATOM 1305 O O . GLN A 1 165 ? -4.524 -8.112 4.089 1.00 93.62 165 GLN A O 1
ATOM 1310 N N . VAL A 1 166 ? -5.581 -7.353 2.251 1.00 95.56 166 VAL A N 1
ATOM 1311 C CA . VAL A 1 166 ? -6.575 -6.552 2.974 1.00 95.56 166 VAL A CA 1
ATOM 1312 C C . VAL A 1 166 ? -7.504 -7.460 3.780 1.00 95.56 166 VAL A C 1
ATOM 1314 O O . VAL A 1 166 ? -7.701 -7.226 4.970 1.00 95.56 166 VAL A O 1
ATOM 1317 N N . ASP A 1 167 ? -7.995 -8.544 3.182 1.00 95.06 167 ASP A N 1
ATOM 1318 C CA . ASP A 1 167 ? -8.864 -9.512 3.861 1.00 95.06 167 ASP A CA 1
ATOM 1319 C C . ASP A 1 167 ? -8.161 -10.193 5.038 1.00 95.06 167 ASP A C 1
ATOM 1321 O O . ASP A 1 167 ? -8.743 -10.357 6.109 1.00 95.06 167 ASP A O 1
ATOM 1325 N N . ALA A 1 168 ? -6.884 -10.543 4.872 1.00 96.31 168 ALA A N 1
ATOM 1326 C CA . ALA A 1 168 ? -6.066 -11.103 5.938 1.00 96.31 168 ALA A CA 1
ATOM 1327 C C . ALA A 1 168 ? -5.868 -10.109 7.095 1.00 96.31 168 ALA A C 1
ATOM 1329 O O . ALA A 1 168 ? -6.008 -10.490 8.257 1.00 96.31 168 ALA A O 1
ATOM 1330 N N . LEU A 1 169 ? -5.596 -8.831 6.802 1.00 97.38 169 LEU A N 1
ATOM 1331 C CA . LEU A 1 169 ? -5.517 -7.774 7.819 1.00 97.38 169 LEU A CA 1
ATOM 1332 C C . LEU A 1 169 ? -6.842 -7.624 8.576 1.00 97.38 169 LEU A C 1
ATOM 1334 O O . LEU A 1 169 ? -6.834 -7.587 9.804 1.00 97.38 169 LEU A O 1
ATOM 1338 N N . ILE A 1 170 ? -7.976 -7.606 7.872 1.00 97.25 170 ILE A N 1
ATOM 1339 C CA . ILE A 1 170 ? -9.306 -7.545 8.494 1.00 97.25 170 ILE A CA 1
ATOM 1340 C C . ILE A 1 170 ? -9.544 -8.771 9.384 1.00 97.25 170 ILE A C 1
ATOM 1342 O O . ILE A 1 170 ? -9.997 -8.631 10.520 1.00 97.25 170 ILE A O 1
ATOM 1346 N N . ALA A 1 171 ? -9.201 -9.970 8.905 1.00 96.81 171 ALA A N 1
ATOM 1347 C CA . ALA A 1 171 ? -9.308 -11.197 9.688 1.00 96.81 171 ALA A CA 1
ATOM 1348 C C . ALA A 1 171 ? -8.466 -11.128 10.969 1.00 96.81 171 ALA A C 1
ATOM 1350 O O . ALA A 1 171 ? -8.934 -11.534 12.028 1.00 96.81 171 ALA A O 1
ATOM 1351 N N . PHE A 1 172 ? -7.256 -10.569 10.900 1.00 97.44 172 PHE A N 1
ATOM 1352 C CA . PHE A 1 172 ? -6.431 -10.339 12.083 1.00 97.44 172 PHE A CA 1
ATOM 1353 C C . PHE A 1 172 ? -7.082 -9.350 13.061 1.00 97.44 172 PHE A C 1
ATOM 1355 O O . PHE A 1 172 ? -7.171 -9.654 14.249 1.00 97.44 172 PHE A O 1
ATOM 1362 N N . LEU A 1 173 ? -7.607 -8.219 12.582 1.00 96.50 173 LEU A N 1
ATOM 1363 C CA . LEU A 1 173 ? -8.299 -7.237 13.429 1.00 96.50 173 LEU A CA 1
ATOM 1364 C C . LEU A 1 173 ? -9.481 -7.854 14.189 1.00 96.50 173 LEU A C 1
ATOM 1366 O O . LEU A 1 173 ? -9.625 -7.621 15.386 1.00 96.50 173 LEU A O 1
ATOM 1370 N N . LYS A 1 174 ? -10.278 -8.704 13.532 1.00 96.00 174 LYS A N 1
ATOM 1371 C CA . LYS A 1 174 ? -11.378 -9.434 14.185 1.00 96.00 174 LYS A CA 1
ATOM 1372 C C . LYS A 1 174 ? -10.905 -10.268 15.372 1.00 96.00 174 LYS A C 1
ATOM 1374 O O . LYS A 1 174 ? -11.535 -10.231 16.426 1.00 96.00 174 LYS A O 1
ATOM 1379 N N . THR A 1 175 ? -9.774 -10.968 15.230 1.00 96.19 175 THR A N 1
ATOM 1380 C CA . THR A 1 175 ? -9.242 -11.796 16.325 1.00 96.19 175 THR A CA 1
ATOM 1381 C C . THR A 1 175 ? -8.864 -10.976 17.558 1.00 96.19 175 THR A C 1
ATOM 1383 O O . THR A 1 175 ? -9.002 -11.475 18.670 1.00 96.19 175 THR A O 1
ATOM 1386 N N . LEU A 1 176 ? -8.447 -9.715 17.393 1.00 95.12 176 LEU A N 1
ATOM 1387 C CA . LEU A 1 176 ? -8.122 -8.833 18.519 1.00 95.12 176 LEU A CA 1
ATOM 1388 C C . LEU A 1 176 ? -9.376 -8.446 19.312 1.00 95.12 176 LEU A C 1
ATOM 1390 O O . LEU A 1 176 ? -9.356 -8.471 20.540 1.00 95.12 176 LEU A O 1
ATOM 1394 N N . SER A 1 177 ? -10.482 -8.146 18.627 1.00 92.38 177 SER A N 1
ATOM 1395 C CA . SER A 1 177 ? -11.768 -7.873 19.285 1.00 92.38 177 SER A CA 1
ATOM 1396 C C . SER A 1 177 ? -12.374 -9.116 19.937 1.00 92.38 177 SER A C 1
ATOM 1398 O O . SER A 1 177 ? -12.974 -9.028 21.004 1.00 92.38 177 SER A O 1
ATOM 1400 N N . GLU A 1 178 ? -12.212 -10.296 19.336 1.00 91.75 178 GLU A N 1
ATOM 1401 C CA . GLU A 1 178 ? -12.645 -11.554 19.960 1.00 91.75 178 GLU A CA 1
ATOM 1402 C C . GLU A 1 178 ? -11.851 -11.861 21.237 1.00 91.75 178 GLU A C 1
ATOM 1404 O O . GLU A 1 178 ? -12.433 -12.268 22.243 1.00 91.75 178 GLU A O 1
ATOM 1409 N N . GLN A 1 179 ? -10.533 -11.641 21.216 1.00 88.38 179 GLN A N 1
ATOM 1410 C CA . GLN A 1 179 ? -9.660 -11.830 22.376 1.00 88.38 179 GLN A CA 1
ATOM 1411 C C . GLN A 1 179 ? -10.014 -10.887 23.526 1.00 88.38 179 GLN A C 1
ATOM 1413 O O . GLN A 1 179 ? -10.069 -11.330 24.674 1.00 88.38 179 GLN A O 1
ATOM 1418 N N . GLU A 1 180 ? -10.283 -9.615 23.231 1.00 90.19 180 GLU A N 1
ATOM 1419 C CA . GLU A 1 180 ? -10.721 -8.642 24.234 1.00 90.19 180 GLU A CA 1
ATOM 1420 C C . GLU A 1 180 ? -12.048 -9.071 24.880 1.00 90.19 180 GLU A C 1
ATOM 1422 O O . GLU A 1 180 ? -12.109 -9.228 26.100 1.00 90.19 180 GLU A O 1
ATOM 1427 N N . LYS A 1 181 ? -13.073 -9.386 24.075 1.00 86.69 181 LYS A N 1
ATOM 1428 C CA . LYS A 1 181 ? -14.385 -9.836 24.579 1.00 86.69 181 LYS A CA 1
ATOM 1429 C C . LYS A 1 181 ? -14.275 -11.080 25.464 1.00 86.69 181 LYS A C 1
ATOM 1431 O O . LYS A 1 181 ? -14.961 -11.194 26.478 1.00 86.69 181 LYS A O 1
ATOM 1436 N N . GLN A 1 182 ? -13.394 -12.017 25.113 1.00 83.19 182 GLN A N 1
ATOM 1437 C CA . GLN A 1 182 ? -13.125 -13.201 25.937 1.00 83.19 182 GLN A CA 1
ATOM 1438 C C . GLN A 1 182 ? -12.390 -12.870 27.243 1.00 83.19 182 GLN A C 1
ATOM 1440 O O . GLN A 1 182 ? -12.589 -13.561 28.244 1.00 83.19 182 GLN A O 1
ATOM 1445 N N . ALA A 1 183 ? -11.523 -11.856 27.246 1.00 81.62 183 ALA A N 1
ATOM 1446 C CA . ALA A 1 183 ? -10.829 -11.400 28.446 1.00 81.62 183 ALA A CA 1
ATOM 1447 C C . ALA A 1 183 ? -11.777 -10.673 29.413 1.00 81.62 183 ALA A C 1
ATOM 1449 O O . ALA A 1 183 ? -11.640 -10.829 30.626 1.00 81.62 183 ALA A O 1
ATOM 1450 N N . GLU A 1 184 ? -12.757 -9.932 28.894 1.00 79.31 184 GLU A N 1
ATOM 1451 C CA . GLU A 1 184 ? -13.793 -9.269 29.693 1.00 79.31 184 GLU A CA 1
ATOM 1452 C C . GLU A 1 184 ? -14.754 -10.261 30.352 1.00 79.31 184 GLU A C 1
ATOM 1454 O O . GLU A 1 184 ? -15.058 -10.117 31.529 1.00 79.31 184 GLU A O 1
ATOM 1459 N N . GLN A 1 185 ? -15.167 -11.317 29.644 1.00 73.25 185 GLN A N 1
ATOM 1460 C CA . GLN A 1 185 ? -16.073 -12.346 30.183 1.00 73.25 185 GLN A CA 1
ATOM 1461 C C . GLN A 1 185 ? -15.462 -13.207 31.304 1.00 73.25 185 GLN A C 1
ATOM 1463 O O . GLN A 1 185 ? -16.181 -13.956 31.963 1.00 73.25 185 GLN A O 1
ATOM 1468 N N . LYS A 1 186 ? -14.139 -13.151 31.499 1.00 69.44 186 LYS A N 1
ATOM 1469 C CA . LYS A 1 186 ? -13.412 -13.895 32.544 1.00 69.44 186 LYS A CA 1
ATOM 1470 C C . LYS A 1 186 ? -13.124 -13.066 33.803 1.00 69.44 186 LYS A C 1
ATOM 1472 O O . LYS A 1 186 ? -12.532 -13.613 34.734 1.00 69.44 186 LYS A O 1
ATOM 1477 N N . LYS A 1 187 ? -13.475 -11.777 33.812 1.00 53.69 187 LYS A N 1
ATOM 1478 C CA . LYS A 1 187 ? -13.384 -10.887 34.980 1.00 53.69 187 LYS A CA 1
ATOM 1479 C C . LYS A 1 187 ? -14.698 -10.874 35.750 1.00 53.69 187 LYS A C 1
ATOM 1481 O O . LYS A 1 187 ? -14.609 -10.734 36.988 1.00 53.69 187 LYS A O 1
#

Solvent-accessible surface area (backbone atoms only — not comparable to full-atom values): 10688 Å² total; per-residue (Å²): 122,41,59,30,94,74,56,52,37,19,54,32,30,72,95,76,74,45,73,48,66,21,36,49,97,45,79,34,76,82,87,84,82,87,88,65,72,45,82,39,65,28,39,47,78,36,91,60,57,94,60,32,93,70,47,58,53,69,48,74,43,62,56,70,68,58,44,51,53,49,52,51,50,64,75,45,64,64,63,93,40,61,48,36,60,39,8,52,53,45,37,58,76,72,50,46,57,81,35,32,35,73,81,59,54,73,68,73,32,70,29,40,36,44,39,49,71,36,78,43,54,29,68,87,74,49,76,47,59,35,42,72,66,49,53,51,40,40,42,44,45,27,74,77,68,40,50,49,95,53,70,88,73,66,70,63,36,64,90,74,56,53,71,69,55,52,52,12,36,50,42,25,38,45,53,36,18,52,50,43,56,56,56,59,78,73,109

Secondary structure (DSSP, 8-state):
-B-BSSS-EEEEEGGGTEEEEE-BTS-B-------S-EEEEEEE-S--STTGGG-EEEEEE--HHHHHHHHHHHHSTTSSS-HHHHHHHHHHHTTGGGT--SSS--SSS---TTTTT-EEEBTTS-EEE--HHHHHHHHH-TTSSPBTT--S-PPP-TTTS-HHHHHHHHHHHHHHHHHHHHHHTT-

Foldseek 3Di:
DAADPAAKWWKDFVVQPDIDIHYHPDDDDDDTDDDDFDKTKIATPDCPDDCRRVRIDIDGDDDPVVVVVVVVCVVCPCVVPDLLVLLVVCCVVVCVCVQEALPQDHDQAGHLQQQAQDWFAFCVRDIDGRYLVNQLCCQAPVVPTHTHPHDSPRDHCNVVDDPSNSSSNRSNSVVNSVVNVVVVVVD

Sequence (187 aa):
LMSSKDVIHSFYVPNFRIKMDVLPNRYTTEWFQATHVGDYNLFCTEYCGKGHSEMIGKVRVLEPEHYAAWLDSNANEGQDLPPAEYGRKLYASKGCVTCHTIDGTVKEAPSFLGLFGETTLLSDGSRVTVDENYVRESILNPRAKVVNGFQPIMPTFQGVLKDRQVDALIAFLKTLSEQEKQAEQKK

Nearest PDB structures (foldseek):
  1w2l-assembly1_A  TM=9.713E-01  e=2.631E-11  Rhodothermus marinus
  2yev-assembly2_B  TM=4.547E-01  e=7.285E-10  Thermus thermophilus HB8
  4w9z-assembly1_A  TM=9.617E-01  e=3.044E-05  Bradyrhizobium diazoefficiens USDA 110
  8ugh-assembly1_4B  TM=9.542E-01  e=4.558E-04  Sus scrofa
  1cyx-assembly1_A  TM=9.178E-01  e=4.030E-04  Escherichia coli

Radius of gyration: 21.22 Å; Cα contacts (8 Å, |Δi|>4): 284; chains: 1; bounding box: 40×39×62 Å